Protein AF-A0A6S7K114-F1 (afdb_monomer)

Radius of gyration: 24.22 Å; Cα contacts (8 Å, |Δi|>4): 371; chains: 1; bounding box: 53×53×69 Å

Sequence (255 aa):
MTSLAGSEPNLWSVKGGNWKVCEGLLNKSSATLNKNTQIIEIIKKPTSTDGGRPLYYLRSVENLINTPFDVVIVAAPLDVRQNFIGCQECTNWPVQSELGQFQQTVATFVNGTLNEDVFGSKPNTIGTMEKPDIFFNSIGKQTSVYKGKEPATPGNVWKVFSRKPLTDEQTAKLFSQTTELKEVIWLAYPHYTPPDKFLPFVLDDGVFYVNAIEWSSSAMEMSALSGRNAALLTARYFNKTKPASQDSGKVHGEL

Mean predicted aligned error: 8.38 Å

Secondary structure (DSSP, 8-state):
---STT-SS-----TT-THHHHHHHHHHTT-----S--EEEEEEE--SSTTPPPEEEEEESS-EEEEEES-EEE-S-TTSGGG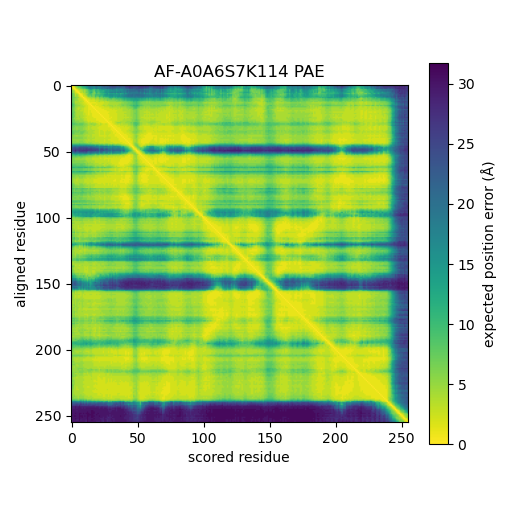--B-TT-TTPPPGGG---EEEEEEEEEEEEE-HHHHSS--SEEE----TT---SEEEE-------SS------EEEEEESSPPPHHHHHHHEEEEEEEEEEEEEEEE---SSPPPPPSEEETTEEESGGGGGT--SHHHHHHHHHHHHHHHHHHHHTTS-------------

Nearest PDB structures (foldseek):
  9fxq-assembly1_A  TM=8.278E-01  e=5.656E-21  Mammalia
  7d9j-assembly1_A  TM=6.385E-01  e=4.122E-03  Pseudomonas aeruginosa PAO1
  7d9g-assembly1_A  TM=5.658E-01  e=8.629E-03  Pseudomonas aeruginosa PAO1
  7d9i-assembly2_B  TM=6.098E-01  e=2.458E-02  Pseudomonas aeruginosa PAO1
  7d9i-assembly1_A  TM=6.034E-01  e=2.311E-02  Pseudomonas aeruginosa PAO1

Solvent-accessible surface area (backbone atoms only — not comparable to full-atom values): 15660 Å² total; per-residue (Å²): 137,85,73,73,82,85,76,62,96,83,63,82,66,46,92,93,42,62,69,52,56,60,52,52,51,50,73,70,61,80,63,87,83,76,76,98,65,55,66,44,33,47,43,74,38,79,43,96,47,91,91,50,68,47,35,33,30,43,28,38,84,88,48,76,45,90,63,74,32,72,61,48,79,44,74,62,53,57,62,39,78,95,51,43,57,46,42,91,81,41,80,54,53,85,57,81,90,75,44,68,56,63,38,52,37,21,43,39,35,32,35,39,42,70,24,46,91,75,61,79,54,88,71,60,60,47,78,56,68,99,43,93,91,49,77,48,47,35,38,34,60,53,72,82,63,72,87,59,95,61,80,75,74,86,60,50,32,32,39,34,35,20,67,52,82,76,50,72,69,56,45,54,56,54,24,75,41,78,81,47,77,49,78,48,77,48,74,66,38,58,62,84,59,83,88,69,84,70,60,60,52,57,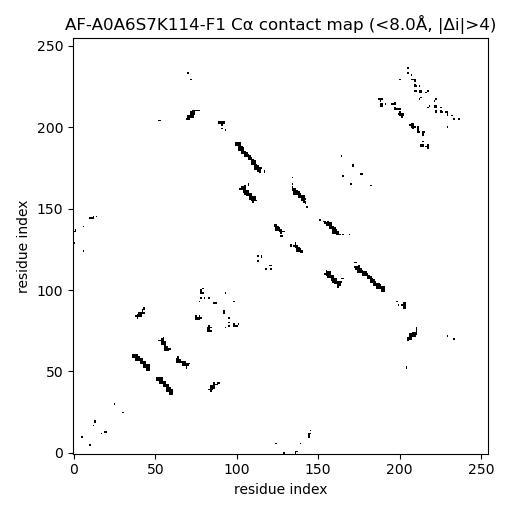28,37,87,50,27,30,33,37,55,34,50,37,75,80,47,67,46,73,68,47,52,52,54,29,49,53,49,48,53,52,52,51,50,50,56,60,53,75,65,53,73,84,70,81,77,77,79,78,89,76,83,82,134

Organism: Paramuricea clavata (NCBI:txid317549)

Foldseek 3Di:
DDDCVPQDPQDAADVVGNVVVVVVCVVPVPDDDDPPWQWAEKEWDDDPDDVDQIWIWTATPVGTRPDTDRAAEDAFPCLDPVNNHDYPPWDQHDDNVPRADFQKKKKKKWQAAFDCVQVVDDDQKDADDPDPVDFFGMKHQDDDNDPDPDDPPRGRIMITMGRDDADPVRVVNGGVDTDDMDMDMDRQAGDADPVDDFRDQDRHLNYGYQCSQRNVPGDVVSSVVSVVVNVVSNVVSVVVPDDPPPCPDDDDDDD

pLDDT: mean 85.98, std 15.03, range [35.25, 98.19]

Structure (mmCIF, N/CA/C/O backbone):
data_AF-A0A6S7K114-F1
#
_entry.id   AF-A0A6S7K114-F1
#
loop_
_atom_site.group_PDB
_atom_site.id
_atom_site.type_symbol
_atom_site.label_atom_id
_atom_site.label_alt_id
_atom_site.label_comp_id
_atom_site.label_asym_id
_atom_site.label_entity_id
_atom_site.label_seq_id
_atom_site.pdbx_PDB_ins_code
_atom_site.Cartn_x
_atom_site.Cartn_y
_atom_site.Cartn_z
_atom_site.occupancy
_atom_site.B_iso_or_equiv
_atom_site.auth_seq_id
_atom_site.auth_comp_id
_atom_site.auth_asym_id
_atom_site.auth_atom_id
_atom_site.pdbx_PDB_model_num
ATOM 1 N N . MET A 1 1 ? -15.201 6.173 2.541 1.00 47.97 1 MET A N 1
ATOM 2 C CA . MET A 1 1 ? -16.151 5.117 2.957 1.00 47.97 1 MET A CA 1
ATOM 3 C C . MET A 1 1 ? -15.350 3.934 3.478 1.00 47.97 1 MET A C 1
ATOM 5 O O . MET A 1 1 ? -14.488 3.442 2.763 1.00 47.97 1 MET A O 1
ATOM 9 N N . THR A 1 2 ? -15.568 3.518 4.723 1.00 56.16 2 THR A N 1
ATOM 10 C CA . THR A 1 2 ? -14.959 2.296 5.276 1.00 56.16 2 THR A CA 1
ATOM 11 C C . THR A 1 2 ? -15.887 1.127 4.959 1.00 56.16 2 THR A C 1
ATOM 13 O O . THR A 1 2 ? -17.087 1.232 5.207 1.00 56.16 2 THR A O 1
ATOM 16 N N . SER A 1 3 ? -15.379 0.044 4.370 1.00 61.50 3 SER A N 1
ATOM 17 C CA . SER A 1 3 ? -16.198 -1.147 4.124 1.00 61.50 3 SER A CA 1
ATOM 18 C C . SER A 1 3 ? -16.529 -1.851 5.446 1.00 61.50 3 SER A C 1
ATOM 20 O O . SER A 1 3 ? -15.782 -1.762 6.418 1.00 61.50 3 SER A O 1
ATOM 22 N N . LEU A 1 4 ? -17.636 -2.599 5.481 1.00 67.19 4 LEU A N 1
ATOM 23 C CA . LEU A 1 4 ? -17.961 -3.520 6.584 1.00 67.19 4 LEU A CA 1
ATOM 24 C C . LEU A 1 4 ? -17.058 -4.771 6.592 1.00 67.19 4 LEU A C 1
ATOM 26 O O . LEU A 1 4 ? -17.256 -5.670 7.414 1.00 67.19 4 LEU A O 1
ATOM 30 N N . ALA A 1 5 ? -16.059 -4.837 5.703 1.00 62.84 5 ALA A N 1
ATOM 31 C CA . ALA A 1 5 ? -15.085 -5.917 5.667 1.00 62.84 5 ALA A CA 1
ATOM 32 C C . ALA A 1 5 ? -14.308 -5.930 6.993 1.00 62.84 5 ALA A C 1
ATOM 34 O O . ALA A 1 5 ? -13.617 -4.973 7.341 1.00 62.84 5 ALA A O 1
ATOM 35 N N . GLY A 1 6 ? -14.459 -7.007 7.765 1.00 64.00 6 GLY A N 1
ATOM 36 C CA . GLY A 1 6 ? -13.892 -7.102 9.113 1.00 64.00 6 GLY A CA 1
ATOM 37 C C . GLY A 1 6 ? -14.883 -6.910 10.266 1.00 64.00 6 GLY A C 1
ATOM 38 O O . GLY A 1 6 ? -14.450 -6.932 11.413 1.00 64.00 6 GLY A O 1
ATOM 39 N N . SER A 1 7 ? -16.181 -6.728 9.994 1.00 69.00 7 SER A N 1
ATOM 40 C CA . SER A 1 7 ? -17.235 -6.721 11.031 1.00 69.00 7 SER A CA 1
ATOM 41 C C . SER A 1 7 ? -17.855 -8.104 11.294 1.00 69.00 7 SER A C 1
ATOM 43 O O . SER A 1 7 ? -18.601 -8.284 12.254 1.00 69.00 7 SER A O 1
ATOM 45 N N . GLU A 1 8 ? -17.529 -9.096 10.464 1.00 69.88 8 GLU A N 1
ATOM 46 C CA . GLU A 1 8 ? -18.070 -10.453 10.554 1.00 69.88 8 GLU A CA 1
ATOM 47 C C . GLU A 1 8 ? -17.304 -11.337 11.559 1.00 69.88 8 GLU A C 1
ATOM 49 O O . GLU A 1 8 ? -16.098 -11.172 11.740 1.00 69.88 8 GLU A O 1
ATOM 54 N N . PRO A 1 9 ? -17.958 -12.335 12.183 1.00 64.38 9 PRO A N 1
ATOM 55 C CA . PRO A 1 9 ? -17.344 -13.184 13.213 1.00 64.38 9 PRO A CA 1
ATOM 56 C C . PRO A 1 9 ? -16.360 -14.247 12.681 1.00 64.38 9 PRO A C 1
ATOM 58 O O . PRO A 1 9 ? -15.720 -14.938 13.472 1.00 64.38 9 PRO A O 1
ATOM 61 N N . ASN A 1 10 ? -16.208 -14.388 11.360 1.00 75.44 10 ASN A N 1
ATOM 62 C CA . ASN A 1 10 ? -15.414 -15.443 10.717 1.00 75.44 10 ASN A CA 1
ATOM 63 C C . ASN A 1 10 ? -14.167 -14.897 10.010 1.00 75.44 10 ASN A C 1
ATOM 65 O O . ASN A 1 10 ? -13.891 -15.257 8.869 1.00 75.44 10 ASN A O 1
ATOM 69 N N . LEU A 1 11 ? -13.407 -14.026 10.676 1.00 79.00 11 LEU A N 1
ATOM 70 C CA . LEU A 1 11 ? -12.150 -13.502 10.138 1.00 79.00 11 LEU A CA 1
ATOM 71 C C . LEU A 1 11 ? -10.997 -14.487 10.319 1.00 79.00 11 LEU A C 1
ATOM 73 O O . LEU A 1 11 ? -10.921 -15.230 11.299 1.00 79.00 11 LEU A O 1
ATOM 77 N N . TRP A 1 12 ? -10.082 -14.464 9.354 1.00 82.75 12 TRP A N 1
ATOM 78 C CA . TRP A 1 12 ? -8.920 -15.342 9.300 1.00 82.75 12 TRP A CA 1
ATOM 79 C C . TRP A 1 12 ? -7.652 -14.500 9.354 1.00 82.75 12 TRP A C 1
ATOM 81 O O . TRP A 1 12 ? -7.605 -13.364 8.884 1.00 82.75 12 TRP A O 1
ATOM 91 N N . SER A 1 13 ? -6.599 -15.083 9.912 1.00 85.88 13 SER A N 1
ATOM 92 C CA . SER A 1 13 ? -5.263 -14.499 9.880 1.00 85.88 13 SER A CA 1
ATOM 93 C C . SER A 1 13 ? -4.227 -15.584 9.677 1.00 85.88 13 SER A C 1
ATOM 95 O O . SER A 1 13 ? -4.404 -16.714 10.141 1.00 85.88 13 SER A O 1
ATOM 97 N N . VAL A 1 14 ? -3.114 -15.228 9.045 1.00 89.06 14 VAL A N 1
ATOM 98 C CA . VAL A 1 14 ? -1.949 -16.108 8.995 1.00 89.06 14 VAL A CA 1
ATOM 99 C C . VAL A 1 14 ? -1.404 -16.309 10.407 1.00 89.06 14 VAL A C 1
ATOM 101 O O . VAL A 1 14 ? -1.279 -15.364 11.188 1.00 89.06 14 VAL A O 1
ATOM 104 N N . LYS A 1 15 ? -1.048 -17.553 10.745 1.00 85.88 15 LYS A N 1
ATOM 105 C CA . LYS A 1 15 ? -0.467 -17.891 12.049 1.00 85.88 15 LYS A CA 1
ATOM 106 C C . LYS A 1 15 ? 0.815 -17.084 12.308 1.00 85.88 15 LYS A C 1
ATOM 108 O O . LYS A 1 15 ? 1.845 -17.285 11.663 1.00 85.88 15 LYS A O 1
ATOM 113 N N . GLY A 1 16 ? 0.764 -16.208 13.311 1.00 84.81 16 GLY A N 1
ATOM 114 C CA . GLY A 1 16 ? 1.852 -15.287 13.658 1.00 84.81 16 GLY A CA 1
ATOM 115 C C . GLY A 1 16 ? 1.827 -13.945 12.913 1.00 84.81 16 GLY A C 1
ATOM 116 O O . GLY A 1 16 ? 2.795 -13.200 13.021 1.00 84.81 16 GLY A O 1
ATOM 117 N N . GLY A 1 17 ? 0.745 -13.635 12.190 1.00 87.62 17 GLY A N 1
ATOM 118 C CA . GLY A 1 17 ? 0.471 -12.327 11.590 1.00 87.62 17 GLY A CA 1
ATOM 119 C C . GLY A 1 17 ? 0.475 -12.323 10.058 1.00 87.62 17 GLY A C 1
ATOM 120 O O . GLY A 1 17 ? 1.252 -13.030 9.420 1.00 87.62 17 GLY A O 1
ATOM 121 N N . ASN A 1 18 ? -0.377 -11.479 9.464 1.00 90.38 18 ASN A N 1
ATOM 122 C CA . ASN A 1 18 ? -0.541 -11.371 8.005 1.00 90.38 18 ASN A CA 1
ATOM 123 C C . ASN A 1 18 ? 0.705 -10.835 7.280 1.00 90.38 18 ASN A C 1
ATOM 125 O O . ASN A 1 18 ? 0.894 -11.126 6.104 1.00 90.38 18 ASN A O 1
ATOM 129 N N . TRP A 1 19 ? 1.598 -10.124 7.976 1.00 91.06 19 TRP A N 1
ATOM 130 C CA . TRP A 1 19 ? 2.877 -9.656 7.424 1.00 91.06 19 TRP A CA 1
ATOM 131 C C . TRP A 1 19 ? 3.755 -10.805 6.890 1.00 91.06 19 TRP A C 1
ATOM 133 O O . TRP A 1 19 ? 4.530 -10.613 5.951 1.00 91.06 19 TRP A O 1
ATOM 143 N N . LYS A 1 20 ? 3.569 -12.025 7.416 1.00 94.31 20 LYS A N 1
ATOM 144 C CA . LYS A 1 20 ? 4.256 -13.235 6.949 1.00 94.31 20 LYS A CA 1
ATOM 145 C C . LYS A 1 20 ? 3.909 -13.639 5.519 1.00 94.31 20 LYS A C 1
ATOM 147 O O . LYS A 1 20 ? 4.663 -14.396 4.917 1.00 94.31 20 LYS A O 1
ATOM 152 N N . VAL A 1 21 ? 2.791 -13.164 4.964 1.00 93.50 21 VAL A N 1
ATOM 153 C CA . VAL A 1 21 ? 2.460 -13.397 3.548 1.00 93.50 21 VAL A CA 1
ATOM 154 C C . VAL A 1 21 ? 3.540 -12.773 2.667 1.00 93.50 21 VAL A C 1
ATOM 156 O O . VAL A 1 21 ? 4.153 -13.469 1.861 1.00 93.50 21 VAL A O 1
ATOM 159 N N . CYS A 1 22 ? 3.830 -11.486 2.872 1.00 93.00 22 CYS A N 1
ATOM 160 C CA . CYS A 1 22 ? 4.845 -10.766 2.106 1.00 93.00 22 CYS A CA 1
ATOM 161 C C . CYS A 1 22 ? 6.257 -11.298 2.386 1.00 93.00 22 CYS A C 1
ATOM 163 O O . CYS A 1 22 ? 7.035 -11.474 1.452 1.00 93.00 22 CYS A O 1
ATOM 165 N N . GLU A 1 23 ? 6.574 -11.618 3.646 1.00 94.00 23 GLU A N 1
ATOM 166 C CA . GLU A 1 23 ? 7.858 -12.240 4.004 1.00 94.00 23 GLU A CA 1
ATOM 167 C C . GLU A 1 23 ? 8.050 -13.594 3.302 1.00 94.00 23 GLU A C 1
ATOM 169 O O . GLU A 1 23 ? 9.091 -13.848 2.698 1.00 94.00 23 GLU A O 1
ATOM 174 N N . GLY A 1 24 ? 7.030 -14.457 3.327 1.00 95.31 24 GLY A N 1
ATOM 175 C CA . GLY A 1 24 ? 7.071 -15.764 2.679 1.00 95.31 24 GLY A CA 1
ATOM 176 C C . GLY A 1 24 ? 7.217 -15.668 1.159 1.00 95.31 24 GLY A C 1
ATOM 177 O O . GLY A 1 24 ? 7.965 -16.450 0.571 1.00 95.31 24 GLY A O 1
ATOM 178 N N . LEU A 1 25 ? 6.543 -14.702 0.526 1.00 93.94 25 LEU A N 1
ATOM 179 C CA . LEU A 1 25 ? 6.694 -14.417 -0.904 1.00 93.94 25 LEU A CA 1
ATOM 180 C C . LEU A 1 25 ? 8.118 -13.965 -1.236 1.00 93.94 25 LEU A C 1
ATOM 182 O O . LEU A 1 25 ? 8.722 -14.501 -2.164 1.00 93.94 25 LEU A O 1
ATOM 186 N N . LEU A 1 26 ? 8.679 -13.040 -0.453 1.00 94.69 26 LEU A N 1
ATOM 187 C CA . LEU A 1 26 ? 10.042 -12.561 -0.654 1.00 94.69 26 LEU A CA 1
ATOM 188 C C . LEU A 1 26 ? 11.058 -13.703 -0.519 1.00 94.69 26 LEU A C 1
ATOM 190 O O . LEU A 1 26 ? 11.870 -13.901 -1.422 1.00 94.69 26 LEU A O 1
ATOM 194 N N . ASN A 1 27 ? 10.951 -14.510 0.539 1.00 94.62 27 ASN A N 1
ATOM 195 C CA . ASN A 1 27 ? 11.842 -15.649 0.779 1.00 94.62 27 ASN A CA 1
ATOM 196 C C . ASN A 1 27 ? 11.801 -16.692 -0.351 1.00 94.62 27 ASN A C 1
ATOM 198 O O . ASN A 1 27 ? 12.801 -17.358 -0.607 1.00 94.62 27 ASN A O 1
ATOM 202 N N . LYS A 1 28 ? 10.662 -16.836 -1.041 1.00 96.19 28 LYS A N 1
ATOM 203 C CA . LYS A 1 28 ? 10.512 -17.750 -2.187 1.00 96.19 28 LYS A CA 1
ATOM 204 C C . LYS A 1 28 ? 10.910 -17.147 -3.535 1.00 96.19 28 LYS A C 1
ATOM 206 O O . LYS A 1 28 ? 11.065 -17.897 -4.490 1.00 96.19 28 LYS A O 1
ATOM 211 N N . SER A 1 29 ? 11.041 -15.826 -3.634 1.00 93.62 29 SER A N 1
ATOM 212 C CA . SER A 1 29 ? 11.239 -15.125 -4.912 1.00 93.62 29 SER A CA 1
ATOM 213 C C . SER A 1 29 ? 12.673 -15.161 -5.450 1.00 93.62 29 SER A C 1
ATOM 215 O O . SER A 1 29 ? 12.899 -14.731 -6.577 1.00 93.62 29 SER A O 1
ATOM 217 N N . SER A 1 30 ? 13.643 -15.612 -4.644 1.00 94.38 30 SER A N 1
ATOM 218 C CA . SER A 1 30 ? 15.085 -15.468 -4.918 1.00 94.38 30 SER A CA 1
ATOM 219 C C . SER A 1 30 ? 15.535 -14.017 -5.167 1.00 94.38 30 SER A C 1
ATOM 221 O O . SER A 1 30 ? 16.635 -13.796 -5.668 1.00 94.38 30 SER A O 1
ATOM 223 N N . ALA A 1 31 ? 14.710 -13.021 -4.821 1.00 94.44 31 ALA A N 1
ATOM 224 C CA . ALA A 1 31 ? 15.023 -11.615 -5.028 1.00 94.44 31 ALA A CA 1
ATOM 225 C C . ALA A 1 31 ? 16.042 -11.101 -4.002 1.00 94.44 31 ALA A C 1
ATOM 227 O O . ALA A 1 31 ? 15.972 -11.411 -2.811 1.00 94.44 31 ALA A O 1
ATOM 228 N N . THR A 1 32 ? 16.947 -10.236 -4.457 1.00 95.12 32 THR A N 1
ATOM 229 C CA . THR A 1 32 ? 17.836 -9.474 -3.575 1.00 95.12 32 THR A CA 1
ATOM 230 C C . THR A 1 32 ? 17.077 -8.290 -2.985 1.00 95.12 32 THR A C 1
ATOM 232 O O . THR A 1 32 ? 16.697 -7.367 -3.706 1.00 95.12 32 THR A O 1
ATOM 235 N N . LEU A 1 33 ? 16.867 -8.295 -1.666 1.00 95.00 33 LEU A N 1
ATOM 236 C CA . LEU A 1 33 ? 16.242 -7.176 -0.963 1.00 95.00 33 LEU A CA 1
ATOM 237 C C . LEU A 1 33 ? 17.293 -6.157 -0.512 1.00 95.00 33 LEU A C 1
ATOM 239 O O . LEU A 1 33 ? 18.071 -6.427 0.402 1.00 95.00 33 LEU A O 1
ATOM 243 N N . ASN A 1 34 ? 17.234 -4.953 -1.077 1.00 94.56 34 ASN A N 1
ATOM 244 C CA . ASN A 1 34 ? 18.013 -3.805 -0.616 1.00 94.56 34 ASN A CA 1
ATOM 245 C C . ASN A 1 34 ? 17.143 -2.940 0.308 1.00 94.56 34 ASN A C 1
ATOM 247 O O . ASN A 1 34 ? 16.200 -2.288 -0.141 1.00 94.56 34 ASN A O 1
ATOM 251 N N . LYS A 1 35 ? 17.416 -2.983 1.617 1.00 95.31 35 LYS A N 1
ATOM 252 C CA . LYS A 1 35 ? 16.742 -2.137 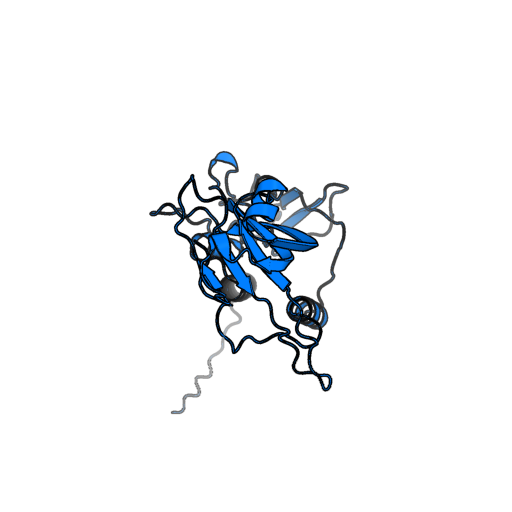2.619 1.00 95.31 35 LYS A CA 1
ATOM 253 C C . LYS A 1 35 ? 17.468 -0.801 2.753 1.00 95.31 35 LYS A C 1
ATOM 255 O O . LYS A 1 35 ? 18.650 -0.714 2.450 1.00 95.31 35 LYS A O 1
ATOM 260 N N . ASN A 1 36 ? 16.771 0.211 3.272 1.00 94.44 36 ASN A N 1
ATOM 261 C CA . ASN A 1 36 ? 17.313 1.563 3.462 1.00 94.44 36 ASN A CA 1
ATOM 262 C C . ASN A 1 36 ? 17.841 2.184 2.153 1.00 94.44 36 ASN A C 1
ATOM 264 O O . ASN A 1 36 ? 18.746 3.004 2.168 1.00 94.44 36 ASN A O 1
ATOM 268 N N . THR A 1 37 ? 17.273 1.787 1.011 1.00 95.62 37 THR A N 1
ATOM 269 C CA . THR A 1 37 ? 17.644 2.291 -0.315 1.00 95.62 37 THR A CA 1
ATOM 270 C C . THR A 1 37 ? 16.425 2.953 -0.941 1.00 95.62 37 THR A C 1
ATOM 272 O O . THR A 1 37 ? 15.621 2.306 -1.611 1.00 95.62 37 THR A O 1
ATOM 275 N N . GLN A 1 38 ? 16.253 4.247 -0.688 1.00 95.88 38 GLN A N 1
ATOM 276 C CA . GLN A 1 38 ? 15.171 5.015 -1.296 1.00 95.88 38 GLN A CA 1
ATOM 277 C C . GLN A 1 38 ? 15.580 5.462 -2.699 1.00 95.88 38 GLN A C 1
ATOM 279 O O . GLN A 1 38 ? 16.537 6.220 -2.844 1.00 95.88 38 GLN A O 1
ATOM 284 N N . ILE A 1 39 ? 14.850 5.002 -3.715 1.00 97.19 39 ILE A N 1
ATOM 285 C CA . ILE A 1 39 ? 15.012 5.438 -5.107 1.00 97.19 39 ILE A CA 1
ATOM 286 C C . ILE A 1 39 ? 14.230 6.732 -5.326 1.00 97.19 39 ILE A C 1
ATOM 288 O O . ILE A 1 39 ? 13.083 6.836 -4.899 1.00 97.19 39 ILE A O 1
ATOM 292 N N . ILE A 1 40 ? 14.857 7.701 -5.991 1.00 96.38 40 ILE A N 1
ATOM 293 C CA . ILE A 1 40 ? 14.276 9.017 -6.302 1.00 96.38 40 ILE A CA 1
ATOM 294 C C . ILE A 1 40 ? 14.161 9.273 -7.805 1.00 96.38 40 ILE A C 1
ATOM 296 O O . ILE A 1 40 ? 13.357 10.101 -8.226 1.00 96.38 40 ILE A O 1
ATOM 300 N N . GLU A 1 41 ? 14.925 8.553 -8.628 1.00 97.06 41 GLU A N 1
ATOM 301 C CA . GLU A 1 41 ? 14.914 8.724 -10.080 1.00 97.06 41 GLU A CA 1
ATOM 302 C C . GLU A 1 41 ? 15.194 7.400 -10.798 1.00 97.06 41 GLU A C 1
ATOM 304 O O . GLU A 1 41 ? 16.039 6.605 -10.372 1.00 97.06 41 GLU A O 1
ATOM 309 N N . ILE A 1 42 ? 14.498 7.196 -11.913 1.00 97.56 42 ILE A N 1
ATOM 310 C CA . ILE A 1 42 ? 14.788 6.195 -12.934 1.00 97.56 42 ILE A CA 1
ATOM 311 C C . ILE A 1 42 ? 15.352 6.943 -14.140 1.00 97.56 42 ILE A C 1
ATOM 313 O O . ILE A 1 42 ? 14.714 7.837 -14.692 1.00 97.56 42 ILE A O 1
ATOM 317 N N . ILE A 1 43 ? 16.559 6.568 -14.544 1.00 97.06 43 ILE A N 1
ATOM 318 C CA . ILE A 1 43 ? 17.293 7.181 -15.646 1.00 97.06 43 ILE A CA 1
ATOM 319 C C . ILE A 1 43 ? 17.256 6.205 -16.813 1.00 97.06 43 ILE A C 1
ATOM 321 O O . ILE A 1 43 ? 17.799 5.100 -16.719 1.00 97.06 43 ILE A O 1
ATOM 325 N N . LYS A 1 44 ? 16.625 6.611 -17.911 1.00 95.88 44 LYS A N 1
ATOM 326 C CA . LYS A 1 44 ? 16.610 5.845 -19.153 1.00 95.88 44 LYS A CA 1
ATOM 327 C C . LYS A 1 44 ? 17.931 6.082 -19.878 1.00 95.88 44 LYS A C 1
ATOM 329 O O . LYS A 1 44 ? 18.447 7.188 -19.918 1.00 95.88 44 LYS A O 1
ATOM 334 N N . LYS A 1 45 ? 18.516 5.044 -20.462 1.00 92.50 45 LYS A N 1
ATOM 335 C CA . LYS A 1 45 ? 19.627 5.196 -21.402 1.00 92.50 45 LYS A CA 1
ATOM 336 C C . LYS A 1 45 ? 19.298 4.448 -22.683 1.00 92.50 45 LYS A C 1
ATOM 338 O O . LYS A 1 45 ? 19.090 3.233 -22.623 1.00 92.50 45 LYS A O 1
ATOM 343 N N . PRO A 1 46 ? 19.241 5.134 -23.836 1.00 85.25 46 PRO A N 1
ATOM 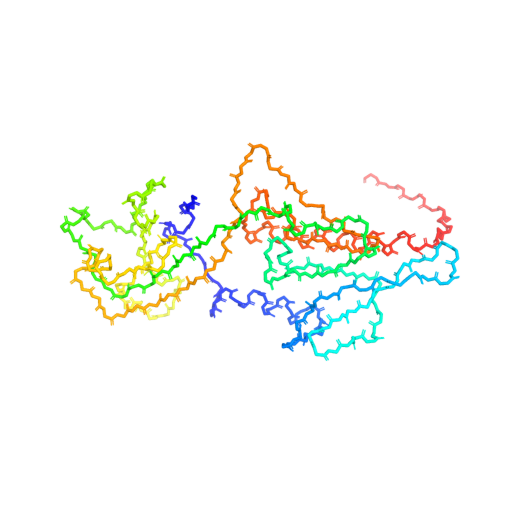344 C CA . PRO A 1 46 ? 19.078 4.452 -25.106 1.00 85.25 46 PRO A CA 1
ATOM 345 C C . PRO A 1 46 ? 20.301 3.568 -25.364 1.00 85.25 46 PRO A C 1
ATOM 347 O O . PRO A 1 46 ? 21.437 3.944 -25.068 1.00 85.25 46 PRO A O 1
ATOM 350 N N . THR A 1 47 ? 20.081 2.387 -25.927 1.00 81.06 47 THR A N 1
ATOM 351 C CA . THR A 1 47 ? 21.173 1.563 -26.451 1.00 81.06 47 THR A CA 1
ATOM 352 C C . THR A 1 47 ? 21.707 2.141 -27.755 1.00 81.06 47 THR A C 1
ATOM 354 O O . THR A 1 47 ? 20.947 2.653 -28.570 1.00 81.06 47 THR A O 1
ATOM 357 N N . SER A 1 48 ? 23.018 2.019 -27.973 1.00 64.31 48 SER A N 1
ATOM 358 C CA . SER A 1 48 ? 23.725 2.584 -29.133 1.00 64.31 48 SER A CA 1
ATOM 359 C C . SER A 1 48 ? 23.389 1.933 -30.483 1.00 64.31 48 SER A C 1
ATOM 361 O O . SER A 1 48 ? 23.843 2.419 -31.514 1.00 64.31 48 SER A O 1
ATOM 363 N N . THR A 1 49 ? 22.634 0.834 -30.499 1.00 62.81 49 THR A N 1
ATOM 364 C CA . THR A 1 49 ? 22.190 0.161 -31.725 1.00 62.81 49 THR A CA 1
ATOM 365 C C . THR A 1 49 ? 20.774 0.583 -32.087 1.00 62.81 49 THR A C 1
ATOM 367 O O . THR A 1 49 ? 19.888 0.558 -31.230 1.00 62.81 49 THR A O 1
ATOM 370 N N . ASP A 1 50 ? 20.556 0.900 -33.361 1.00 54.28 50 ASP A N 1
ATOM 371 C CA . ASP A 1 50 ? 19.232 1.189 -33.907 1.00 54.28 50 ASP A CA 1
ATOM 372 C C . ASP A 1 50 ? 18.294 -0.014 -33.678 1.00 54.28 50 ASP A C 1
ATOM 374 O O . ASP A 1 50 ? 18.651 -1.158 -33.970 1.00 54.28 50 ASP A O 1
ATOM 378 N N . GLY A 1 51 ? 17.140 0.223 -33.051 1.00 63.41 51 GLY A N 1
ATOM 379 C CA . GLY A 1 51 ? 16.205 -0.828 -32.619 1.00 63.41 51 GLY A CA 1
ATOM 380 C C . GLY A 1 51 ? 16.568 -1.583 -31.328 1.00 63.41 51 GLY A C 1
ATOM 381 O O . GLY A 1 51 ? 15.869 -2.532 -30.966 1.00 63.41 51 GLY A O 1
ATOM 382 N N . GLY A 1 52 ? 17.630 -1.189 -30.618 1.00 74.75 52 GLY A N 1
ATOM 383 C CA . GLY A 1 52 ? 17.940 -1.724 -29.291 1.00 74.75 52 GLY A CA 1
ATOM 384 C C . GLY A 1 52 ? 16.998 -1.180 -28.207 1.00 74.75 52 GLY A C 1
ATOM 385 O O . GLY A 1 52 ? 16.484 -0.065 -28.311 1.00 74.75 52 GLY A O 1
ATOM 386 N N . ARG A 1 53 ? 16.760 -1.977 -27.160 1.00 87.00 53 ARG A N 1
ATOM 387 C CA . ARG A 1 53 ? 15.888 -1.592 -26.041 1.00 87.00 53 ARG A CA 1
ATOM 388 C C . ARG A 1 53 ? 16.617 -0.723 -25.022 1.00 87.00 53 ARG A C 1
ATOM 390 O O . ARG A 1 53 ? 17.801 -0.956 -24.791 1.00 87.00 53 ARG A O 1
ATOM 397 N N . PRO A 1 54 ? 15.934 0.238 -24.379 1.00 92.00 54 PRO A N 1
ATOM 398 C CA . PRO A 1 54 ? 16.559 1.065 -23.359 1.00 92.00 54 PRO A CA 1
ATOM 399 C C . PRO A 1 54 ? 17.031 0.229 -22.164 1.00 92.00 54 PRO A C 1
ATOM 401 O O . PRO A 1 54 ? 16.424 -0.777 -21.802 1.00 92.00 54 PRO A O 1
ATOM 404 N N . LEU A 1 55 ? 18.100 0.698 -21.524 1.00 94.50 55 LEU A N 1
ATOM 405 C CA . LEU A 1 55 ? 18.520 0.233 -20.207 1.00 94.50 55 LEU A CA 1
ATOM 406 C C . LEU A 1 55 ? 18.168 1.286 -19.166 1.00 94.50 55 LEU A C 1
ATOM 408 O O . LEU A 1 55 ? 18.313 2.485 -19.407 1.00 94.50 55 LEU A O 1
ATOM 412 N N . TYR A 1 56 ? 17.759 0.835 -17.989 1.00 96.94 56 TYR A N 1
ATOM 413 C CA . TYR A 1 56 ? 17.379 1.711 -16.892 1.00 96.94 56 TYR A CA 1
ATOM 414 C C . TYR A 1 56 ? 18.421 1.679 -15.783 1.00 96.94 56 TYR A C 1
ATOM 416 O O . TYR A 1 56 ? 18.902 0.620 -15.392 1.00 96.94 56 TYR A O 1
ATOM 424 N N . TYR A 1 57 ? 18.750 2.848 -15.252 1.00 97.25 57 TYR A N 1
ATOM 425 C CA . TYR A 1 57 ? 19.590 3.020 -14.072 1.00 97.25 57 TYR A CA 1
ATOM 426 C C . TYR A 1 57 ? 18.766 3.669 -12.969 1.00 97.25 57 TYR A C 1
ATOM 428 O O . TYR A 1 57 ? 17.833 4.423 -13.242 1.00 97.25 57 TYR A O 1
ATOM 436 N N . LEU A 1 58 ? 19.112 3.392 -11.716 1.00 97.62 58 LEU A N 1
ATOM 437 C CA . LEU A 1 58 ? 18.375 3.906 -10.566 1.00 97.62 58 LEU A CA 1
ATOM 438 C C . LEU A 1 58 ? 19.250 4.889 -9.789 1.00 97.62 58 LEU A C 1
ATOM 440 O O . LEU A 1 58 ? 20.407 4.591 -9.486 1.00 97.62 58 LEU A O 1
ATOM 444 N N . ARG A 1 59 ? 18.701 6.050 -9.431 1.00 97.56 59 ARG A N 1
ATOM 445 C CA . ARG A 1 59 ? 19.324 6.977 -8.481 1.00 97.56 59 ARG A CA 1
ATOM 446 C C . ARG A 1 59 ? 18.643 6.828 -7.131 1.00 97.56 59 ARG A C 1
ATOM 448 O O . ARG A 1 59 ? 17.429 7.015 -7.026 1.00 97.56 59 ARG A O 1
ATOM 455 N N . SER A 1 60 ? 19.421 6.498 -6.109 1.00 96.69 60 SER A N 1
ATOM 456 C CA . SER A 1 60 ? 18.972 6.572 -4.724 1.00 96.69 60 SER A CA 1
ATOM 457 C C . SER A 1 60 ? 19.193 7.979 -4.159 1.00 96.69 60 SER A C 1
ATOM 459 O O . SER A 1 60 ? 19.824 8.823 -4.796 1.00 96.69 60 SER A O 1
ATOM 461 N N . VAL A 1 61 ? 18.692 8.235 -2.951 1.00 95.19 61 VAL A N 1
ATOM 462 C CA . VAL A 1 61 ? 19.017 9.460 -2.195 1.00 95.19 61 VAL A CA 1
ATOM 463 C C . VAL A 1 61 ? 20.530 9.619 -1.991 1.00 95.19 61 VAL A C 1
ATOM 465 O O . VAL A 1 61 ? 21.035 10.738 -1.985 1.00 95.19 61 VAL A O 1
ATOM 468 N N . GLU A 1 62 ? 21.259 8.513 -1.840 1.00 95.00 62 GLU A N 1
ATOM 469 C CA . GLU A 1 62 ? 22.678 8.523 -1.472 1.00 95.00 62 GLU A CA 1
ATOM 470 C C . GLU A 1 62 ? 23.609 8.460 -2.687 1.00 95.00 62 GLU A C 1
ATOM 472 O O . GLU A 1 62 ? 24.679 9.069 -2.689 1.00 95.00 62 GLU A O 1
ATOM 477 N N . ASN A 1 63 ? 23.238 7.710 -3.727 1.00 95.81 63 ASN A N 1
ATOM 478 C CA . ASN A 1 63 ? 24.149 7.379 -4.815 1.00 95.81 63 ASN A CA 1
ATOM 479 C C . ASN A 1 63 ? 23.437 6.969 -6.111 1.00 95.81 63 ASN A C 1
ATOM 481 O O . ASN A 1 63 ? 22.271 6.578 -6.146 1.00 95.81 63 ASN A O 1
ATOM 485 N N . LEU A 1 64 ? 24.198 6.989 -7.205 1.00 96.06 64 LEU A N 1
ATOM 486 C CA . LEU A 1 64 ? 23.805 6.336 -8.449 1.00 96.06 64 LEU A CA 1
ATOM 487 C C . LEU A 1 64 ? 24.076 4.826 -8.354 1.00 96.06 64 LEU A C 1
ATOM 489 O O . LEU A 1 64 ? 25.163 4.410 -7.943 1.00 96.06 64 LEU A O 1
ATOM 493 N N . ILE A 1 65 ? 23.103 4.009 -8.754 1.00 95.19 65 ILE A N 1
ATOM 494 C CA . ILE A 1 65 ? 23.245 2.557 -8.880 1.00 95.19 65 ILE A CA 1
ATOM 495 C C . ILE A 1 65 ? 23.669 2.260 -10.321 1.00 95.19 65 ILE A C 1
ATOM 497 O O . ILE A 1 65 ? 22.871 2.349 -11.250 1.00 95.19 65 ILE A O 1
ATOM 501 N N . ASN A 1 66 ? 24.948 1.920 -10.509 1.00 89.44 66 ASN A N 1
ATOM 502 C CA . ASN A 1 66 ? 25.568 1.728 -11.829 1.00 89.44 66 ASN A CA 1
ATOM 503 C C . ASN A 1 66 ? 25.253 0.375 -12.494 1.00 89.44 66 ASN A C 1
ATOM 505 O O . ASN A 1 66 ? 25.807 0.065 -13.549 1.00 89.44 66 ASN A O 1
ATOM 509 N N . THR A 1 67 ? 24.379 -0.433 -11.899 1.00 94.25 67 THR A N 1
ATOM 510 C CA . THR A 1 67 ? 23.875 -1.668 -12.505 1.00 94.25 67 THR A CA 1
ATOM 511 C C . THR A 1 67 ? 22.686 -1.334 -13.410 1.00 94.25 67 THR A C 1
ATOM 513 O O . THR A 1 67 ? 21.719 -0.756 -12.910 1.00 94.25 67 THR A O 1
ATOM 516 N N . PRO A 1 68 ? 22.734 -1.662 -14.714 1.00 94.75 68 PRO A N 1
ATOM 517 C CA . PRO A 1 68 ? 21.595 -1.472 -15.603 1.00 94.75 68 PRO A CA 1
ATOM 518 C C . PRO A 1 68 ? 20.501 -2.515 -15.348 1.00 94.75 68 PRO A C 1
ATOM 520 O O . PRO A 1 68 ? 20.787 -3.653 -14.972 1.00 94.75 68 PRO A O 1
ATOM 523 N N . PHE A 1 69 ? 19.257 -2.133 -15.620 1.00 96.44 69 PHE A N 1
ATOM 524 C CA . PHE A 1 69 ? 18.071 -2.981 -15.555 1.00 96.44 69 PHE A CA 1
ATOM 525 C C . PHE A 1 69 ? 17.354 -2.988 -16.910 1.00 96.44 69 PHE A C 1
ATOM 527 O O . PHE A 1 69 ? 17.096 -1.926 -17.474 1.00 96.44 69 PHE A O 1
ATOM 534 N N . ASP A 1 70 ? 16.991 -4.172 -17.412 1.00 95.25 70 ASP A N 1
ATOM 535 C CA . ASP A 1 70 ? 16.197 -4.317 -18.645 1.00 95.25 70 ASP A CA 1
ATOM 536 C C . ASP A 1 70 ? 14.716 -3.970 -18.442 1.00 95.25 70 ASP A C 1
ATOM 538 O O . ASP A 1 70 ? 14.027 -3.579 -19.384 1.00 95.25 70 ASP A O 1
ATOM 542 N N . VAL A 1 71 ? 14.218 -4.187 -17.219 1.00 97.06 71 VAL A N 1
ATOM 543 C CA . VAL A 1 71 ? 12.824 -3.983 -16.814 1.00 97.06 71 VAL A CA 1
ATOM 544 C C . VAL A 1 71 ? 12.781 -3.356 -15.426 1.00 97.06 71 VAL A C 1
ATOM 546 O O . VAL A 1 71 ? 13.482 -3.805 -14.518 1.00 97.06 71 VAL A O 1
ATOM 549 N N . VAL A 1 72 ? 11.904 -2.370 -15.238 1.00 97.94 72 VAL A N 1
ATOM 550 C CA . VAL A 1 72 ? 11.634 -1.744 -13.938 1.00 97.94 72 VAL A CA 1
ATOM 551 C C . VAL A 1 72 ? 10.150 -1.877 -13.603 1.00 97.94 72 VAL A C 1
ATOM 553 O O . VAL A 1 72 ? 9.285 -1.438 -14.356 1.00 97.94 72 VAL A O 1
ATOM 556 N N . ILE A 1 73 ? 9.836 -2.471 -12.451 1.00 98.19 73 ILE A N 1
ATOM 557 C CA . ILE A 1 73 ? 8.466 -2.523 -11.924 1.00 98.19 73 ILE A CA 1
ATOM 558 C C . ILE A 1 73 ? 8.362 -1.542 -10.761 1.00 98.19 73 ILE A C 1
ATOM 560 O O . ILE A 1 73 ? 9.022 -1.700 -9.734 1.00 98.19 73 ILE A O 1
ATOM 564 N N . VAL A 1 74 ? 7.516 -0.532 -10.917 1.00 97.56 74 VAL A N 1
ATOM 565 C CA . VAL A 1 74 ? 7.289 0.514 -9.927 1.00 97.56 74 VAL A CA 1
ATOM 566 C C . VAL A 1 74 ? 6.110 0.119 -9.045 1.00 97.56 74 VAL A C 1
ATOM 568 O O . VAL A 1 74 ? 4.965 0.074 -9.497 1.00 97.56 74 VAL A O 1
ATOM 571 N N . ALA A 1 75 ? 6.404 -0.162 -7.775 1.00 95.88 75 ALA A N 1
ATOM 572 C CA . ALA A 1 75 ? 5.415 -0.446 -6.731 1.00 95.88 75 ALA A CA 1
ATOM 573 C C . ALA A 1 75 ? 5.330 0.657 -5.659 1.00 95.88 75 ALA A C 1
ATOM 575 O O . ALA A 1 75 ? 4.530 0.562 -4.728 1.00 95.88 75 ALA A O 1
ATOM 576 N N . ALA A 1 76 ? 6.141 1.713 -5.783 1.00 93.38 76 ALA A N 1
ATOM 577 C CA . ALA A 1 76 ? 5.973 2.927 -4.992 1.00 93.38 76 ALA A CA 1
ATOM 578 C C . ALA A 1 76 ? 4.717 3.674 -5.476 1.00 93.38 76 ALA A C 1
ATOM 580 O O . ALA A 1 76 ? 4.504 3.749 -6.686 1.00 93.38 76 ALA A O 1
ATOM 581 N N . PRO A 1 77 ? 3.875 4.219 -4.582 1.00 89.75 77 PRO A N 1
ATOM 582 C CA . PRO A 1 77 ? 2.682 4.958 -4.983 1.00 89.75 77 PRO A CA 1
ATOM 583 C C . PRO A 1 77 ? 3.091 6.317 -5.563 1.00 89.75 77 PRO A C 1
ATOM 585 O O . PRO A 1 77 ? 3.274 7.278 -4.818 1.00 89.75 77 PRO A O 1
ATOM 588 N N . LEU A 1 78 ? 3.250 6.389 -6.888 1.00 90.44 78 LEU A N 1
ATOM 589 C CA . LEU A 1 78 ? 3.692 7.602 -7.586 1.00 90.44 78 LEU A CA 1
ATOM 590 C C . LEU A 1 78 ? 2.718 8.763 -7.380 1.00 90.44 78 LEU A C 1
ATOM 592 O O . LEU A 1 78 ? 3.135 9.911 -7.372 1.00 90.44 78 LEU A O 1
ATOM 596 N N . ASP A 1 79 ? 1.447 8.468 -7.129 1.00 84.56 79 ASP A N 1
ATOM 597 C CA . ASP A 1 79 ? 0.404 9.443 -6.810 1.00 84.56 79 ASP A CA 1
ATOM 598 C C . ASP A 1 79 ? 0.640 10.202 -5.490 1.00 84.56 79 ASP A C 1
ATOM 600 O O . ASP A 1 79 ? 0.064 11.260 -5.238 1.00 84.56 79 ASP A O 1
ATOM 604 N N . VAL A 1 80 ? 1.511 9.675 -4.632 1.00 85.94 80 VAL A N 1
ATOM 605 C CA . VAL A 1 80 ? 1.820 10.241 -3.325 1.00 85.94 80 VAL A CA 1
ATOM 606 C C . VAL A 1 80 ? 3.102 11.063 -3.429 1.00 85.94 80 VAL A C 1
ATOM 608 O O . VAL A 1 80 ? 4.190 10.514 -3.584 1.00 85.94 80 VAL A O 1
ATOM 611 N N . ARG A 1 81 ? 2.982 12.391 -3.286 1.00 84.88 81 ARG A N 1
ATOM 612 C CA . ARG A 1 81 ? 4.074 13.369 -3.472 1.00 84.88 81 ARG A CA 1
ATOM 613 C C . ARG A 1 81 ? 5.398 12.964 -2.811 1.00 84.88 81 ARG A C 1
ATOM 615 O O . ARG A 1 81 ? 6.434 13.062 -3.457 1.00 84.88 81 ARG A O 1
ATOM 622 N N . GLN A 1 82 ? 5.374 12.502 -1.561 1.00 85.81 82 GLN A N 1
ATOM 623 C CA . GLN A 1 82 ? 6.583 12.109 -0.822 1.00 85.81 82 GLN A CA 1
ATOM 624 C C . GLN A 1 82 ? 7.264 10.828 -1.339 1.00 85.81 82 GLN A C 1
ATOM 626 O O . GLN A 1 82 ? 8.426 10.591 -1.026 1.00 85.81 82 GLN A O 1
ATOM 631 N N . ASN A 1 83 ? 6.552 10.018 -2.123 1.00 88.25 83 ASN A N 1
ATOM 632 C CA . ASN A 1 83 ? 7.033 8.765 -2.708 1.00 88.25 83 ASN A CA 1
ATOM 633 C C . ASN A 1 83 ? 7.254 8.883 -4.223 1.00 88.25 83 ASN A C 1
ATOM 635 O O . ASN A 1 83 ? 7.471 7.871 -4.890 1.00 88.25 83 ASN A O 1
ATOM 639 N N . PHE A 1 84 ? 7.154 10.096 -4.775 1.00 91.06 84 PHE A N 1
ATOM 640 C CA . PHE A 1 84 ? 7.296 10.316 -6.204 1.00 91.06 84 PHE A CA 1
ATOM 641 C C . PHE A 1 84 ? 8.728 10.004 -6.648 1.00 91.06 84 PHE A C 1
ATOM 643 O O . PHE A 1 84 ? 9.693 10.522 -6.088 1.00 91.06 84 PHE A O 1
ATOM 650 N N . ILE A 1 85 ? 8.842 9.174 -7.679 1.00 95.00 85 ILE A N 1
ATOM 651 C CA . ILE A 1 85 ? 10.096 8.846 -8.355 1.00 95.00 85 ILE A CA 1
ATOM 652 C C . ILE A 1 85 ? 10.056 9.560 -9.706 1.00 95.00 85 ILE A C 1
ATOM 654 O O . ILE A 1 85 ? 9.030 9.529 -10.382 1.00 95.00 85 ILE A O 1
ATOM 658 N N . GLY A 1 86 ? 11.133 10.236 -10.098 1.00 94.94 86 GLY A N 1
ATOM 659 C CA . GLY A 1 86 ? 11.213 10.908 -11.397 1.00 94.94 86 GLY A CA 1
ATOM 660 C C . GLY A 1 86 ? 11.653 9.971 -12.524 1.00 94.94 86 GLY A C 1
ATOM 661 O O . GLY A 1 86 ? 12.482 9.094 -12.303 1.00 94.94 86 GLY A O 1
ATOM 662 N N . CYS A 1 87 ? 11.151 10.188 -13.740 1.00 95.75 87 CYS A N 1
ATOM 663 C CA . CYS A 1 87 ? 11.779 9.704 -14.972 1.00 95.75 87 CYS A CA 1
ATOM 664 C C . CYS A 1 87 ? 11.509 10.702 -16.104 1.00 95.75 87 CYS A C 1
ATOM 666 O O . CYS A 1 87 ? 10.411 10.740 -16.651 1.00 95.75 87 CYS A O 1
ATOM 668 N N . GLN A 1 88 ? 12.496 11.535 -16.437 1.00 92.69 88 GLN A N 1
ATOM 669 C CA . GLN A 1 88 ? 12.314 12.625 -17.406 1.00 92.69 88 GLN A CA 1
ATOM 670 C C . GLN A 1 88 ? 12.171 12.131 -18.853 1.00 92.69 88 GLN A C 1
ATOM 672 O O . GLN A 1 88 ? 11.474 12.747 -19.651 1.00 92.69 88 GLN A O 1
ATOM 677 N N . GLU A 1 89 ? 12.823 11.018 -19.185 1.00 93.75 89 GLU A N 1
ATOM 678 C CA . GLU A 1 89 ? 12.888 10.465 -20.547 1.00 93.75 89 GLU A CA 1
ATOM 679 C C . GLU A 1 89 ? 11.893 9.308 -20.774 1.00 93.75 89 GLU A C 1
ATOM 681 O O . GLU A 1 89 ? 11.859 8.705 -21.853 1.00 93.75 89 GLU A O 1
ATOM 686 N N . CYS A 1 90 ? 11.090 8.973 -19.758 1.00 94.94 90 CYS A N 1
ATOM 687 C CA . CYS A 1 90 ? 10.019 7.984 -19.865 1.00 94.94 90 CYS A CA 1
ATOM 688 C C . CYS A 1 90 ? 8.789 8.598 -20.545 1.00 94.94 90 CYS A C 1
ATOM 690 O O . CYS A 1 90 ? 8.401 9.726 -20.250 1.00 94.94 90 CYS A O 1
ATOM 692 N N . THR A 1 91 ? 8.135 7.841 -21.428 1.00 92.81 91 THR A N 1
ATOM 693 C CA . THR A 1 91 ? 7.068 8.374 -22.291 1.00 92.81 91 THR A CA 1
ATOM 694 C C . THR A 1 91 ? 5.759 8.684 -21.562 1.00 92.81 91 THR A C 1
ATOM 696 O O . THR A 1 91 ? 5.171 9.7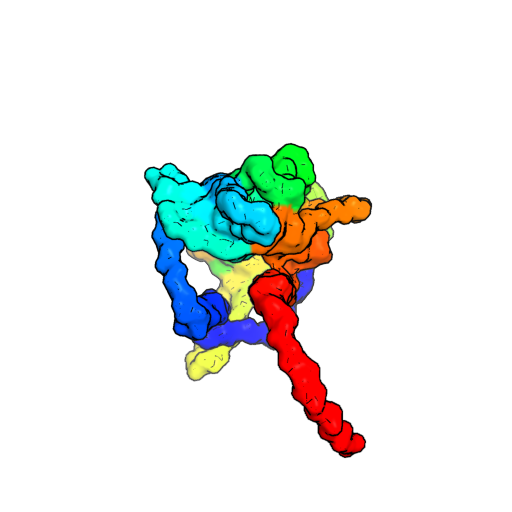33 -21.798 1.00 92.81 91 THR A O 1
ATOM 699 N N . ASN A 1 92 ? 5.289 7.793 -20.686 1.00 93.31 92 ASN A N 1
ATOM 700 C CA . ASN A 1 92 ? 3.978 7.906 -20.032 1.00 93.31 92 ASN A CA 1
ATOM 701 C C . ASN A 1 92 ? 4.112 8.182 -18.527 1.00 93.31 92 ASN A C 1
ATOM 703 O O . ASN A 1 92 ? 3.316 7.685 -17.726 1.00 93.31 92 ASN A O 1
ATOM 707 N N . TRP A 1 93 ? 5.158 8.905 -18.121 1.00 93.88 93 TRP A N 1
ATOM 708 C CA . TRP A 1 93 ? 5.411 9.163 -16.706 1.00 93.88 93 TRP A CA 1
ATOM 709 C C . TRP A 1 93 ? 4.376 10.139 -16.122 1.00 93.88 93 TRP A C 1
ATOM 711 O O . TRP A 1 93 ? 4.087 11.157 -16.754 1.00 93.88 93 TRP A O 1
ATOM 721 N N . PRO A 1 94 ? 3.811 9.873 -14.927 1.00 89.44 94 PRO A N 1
ATOM 722 C CA . PRO A 1 94 ? 2.836 10.773 -14.323 1.00 89.44 94 PRO A CA 1
ATOM 723 C C . PRO A 1 94 ? 3.435 12.142 -13.991 1.00 89.44 94 PRO A C 1
ATOM 725 O O . PRO A 1 94 ? 4.560 12.246 -13.494 1.00 89.44 94 PRO A O 1
ATOM 728 N N . VAL A 1 95 ? 2.640 13.196 -14.186 1.00 83.69 95 VAL A N 1
ATOM 729 C CA . VAL A 1 95 ? 2.996 14.561 -13.788 1.00 83.69 95 VAL A CA 1
ATOM 730 C C . VAL A 1 95 ? 2.480 14.826 -12.380 1.00 83.69 95 VAL A C 1
ATOM 732 O O . VAL A 1 95 ? 1.290 14.699 -12.106 1.00 83.69 95 VAL A O 1
ATOM 735 N N . GLN A 1 96 ? 3.370 15.244 -11.478 1.00 74.19 96 GLN A N 1
ATOM 736 C CA . GLN A 1 96 ? 3.055 15.359 -10.052 1.00 74.19 96 GLN A CA 1
ATOM 737 C C . GLN A 1 96 ? 1.894 16.320 -9.731 1.00 74.19 96 GLN A C 1
ATOM 739 O O . GLN A 1 96 ? 1.193 16.136 -8.738 1.00 74.19 96 GLN A O 1
ATOM 744 N N . SER A 1 97 ? 1.686 17.351 -10.553 1.00 72.81 97 SER A N 1
ATOM 745 C CA . SER A 1 97 ? 0.590 18.317 -10.397 1.00 72.81 97 SER A CA 1
ATOM 746 C C . SER A 1 97 ? -0.783 17.770 -10.789 1.00 72.81 97 SER A C 1
ATOM 748 O O . SER A 1 97 ? -1.787 18.392 -10.461 1.00 72.81 97 SER A O 1
ATOM 750 N N . GLU A 1 98 ? -0.831 16.638 -11.489 1.00 74.75 98 GLU A N 1
ATOM 751 C CA . GLU A 1 98 ? -2.063 16.023 -11.998 1.00 74.75 98 GLU A CA 1
ATOM 752 C C . GLU A 1 98 ? -2.503 14.810 -11.169 1.00 74.75 98 GLU A C 1
ATOM 754 O O . GLU A 1 98 ? -3.541 14.208 -11.441 1.00 74.75 98 GLU A O 1
ATOM 759 N N . LEU A 1 99 ? -1.722 14.456 -10.147 1.00 75.00 99 LEU A N 1
ATOM 760 C CA . LEU A 1 99 ? -2.010 13.346 -9.249 1.00 75.00 99 LEU A CA 1
ATOM 761 C C . LEU A 1 99 ? -3.171 13.710 -8.323 1.00 75.00 99 LEU A C 1
ATOM 763 O O . LEU A 1 99 ? -3.203 14.795 -7.735 1.00 75.00 99 LEU A O 1
ATOM 767 N N . GLY A 1 100 ? -4.130 12.798 -8.184 1.00 75.81 100 GLY A N 1
ATOM 768 C CA . GLY A 1 100 ? -5.268 13.022 -7.305 1.00 75.81 100 GLY A CA 1
ATOM 769 C C . GLY A 1 100 ? -4.918 12.852 -5.819 1.00 75.81 100 GLY A C 1
ATOM 770 O O . GLY A 1 100 ? -3.792 12.548 -5.431 1.00 75.81 100 GLY A O 1
ATOM 771 N N . GLN A 1 101 ? -5.900 13.092 -4.953 1.00 85.69 101 GLN A N 1
ATOM 772 C CA . GLN A 1 101 ? -5.690 13.098 -3.504 1.00 85.69 101 GLN A CA 1
ATOM 773 C C . GLN A 1 101 ? -5.894 11.708 -2.907 1.00 85.69 101 GLN A C 1
ATOM 775 O O . GLN A 1 101 ? -6.794 10.987 -3.319 1.00 85.69 101 GLN A O 1
ATOM 780 N N . PHE A 1 102 ? -5.113 11.350 -1.889 1.00 88.31 102 PHE A N 1
ATOM 781 C CA . PHE A 1 102 ? -5.330 10.130 -1.110 1.00 88.31 102 PHE A CA 1
ATOM 782 C C . PHE A 1 102 ? -6.044 10.425 0.202 1.00 88.31 102 PHE A C 1
ATOM 784 O O . PHE A 1 102 ? -5.774 11.409 0.889 1.00 88.31 102 PHE A O 1
ATOM 791 N N . GLN A 1 103 ? -6.915 9.504 0.578 1.00 89.06 103 GLN A N 1
ATOM 792 C CA . GLN A 1 103 ? -7.644 9.522 1.821 1.00 89.06 103 GLN A CA 1
ATOM 793 C C . GLN A 1 103 ? -6.745 9.065 2.970 1.00 89.06 103 GLN A C 1
ATOM 795 O O . GLN A 1 103 ? -6.452 7.876 3.124 1.00 89.06 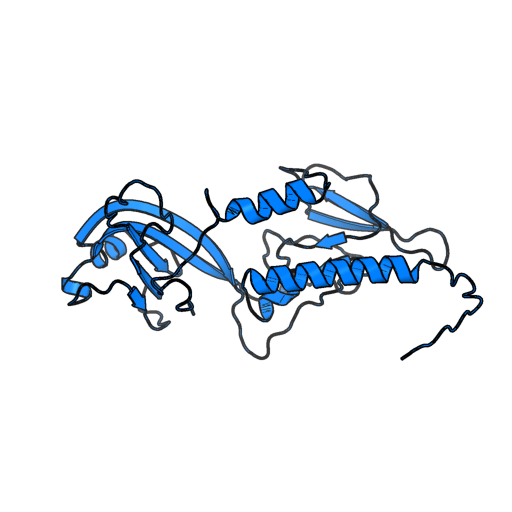103 GLN A O 1
ATOM 800 N N . GLN A 1 104 ? -6.374 10.000 3.843 1.00 92.19 104 GLN A N 1
ATOM 801 C CA . GLN A 1 104 ? -5.786 9.640 5.129 1.00 92.19 104 GLN A CA 1
ATOM 802 C C . GLN A 1 104 ? -6.818 8.912 5.999 1.00 92.19 104 GLN A C 1
ATOM 804 O O . GLN A 1 104 ? -7.985 9.313 6.075 1.00 92.19 104 GLN A O 1
ATOM 809 N N . THR A 1 105 ? -6.368 7.849 6.657 1.00 93.12 105 THR A N 1
ATOM 810 C CA . THR A 1 105 ? -7.114 7.094 7.661 1.00 93.12 105 THR A CA 1
ATOM 811 C C . THR A 1 105 ? -6.239 6.895 8.891 1.00 93.12 105 THR A C 1
ATOM 813 O O . THR A 1 105 ? -5.038 6.642 8.784 1.00 93.12 105 THR A O 1
ATOM 816 N N . VAL A 1 106 ? -6.859 7.012 10.060 1.00 96.12 106 VAL A N 1
ATOM 817 C CA . VAL A 1 106 ? -6.265 6.690 11.353 1.00 96.12 106 VAL A CA 1
ATOM 818 C C . VAL A 1 106 ? -7.027 5.515 11.938 1.00 96.12 106 VAL A C 1
ATOM 820 O O . VAL A 1 106 ? -8.255 5.546 11.996 1.00 96.12 106 VAL A O 1
ATOM 823 N N . ALA A 1 107 ? -6.305 4.473 12.341 1.00 96.19 107 ALA A N 1
ATOM 824 C CA . ALA A 1 107 ? -6.829 3.420 13.194 1.00 96.19 107 ALA A CA 1
ATOM 825 C C . ALA A 1 107 ? -6.305 3.634 14.612 1.00 96.19 107 ALA A C 1
ATOM 827 O O . ALA A 1 107 ? -5.114 3.450 14.871 1.00 96.19 107 ALA A O 1
ATOM 828 N N . THR A 1 108 ? -7.207 3.986 15.518 1.00 97.38 108 THR A N 1
ATOM 829 C CA . THR A 1 108 ? -6.923 4.114 16.945 1.00 97.38 108 THR A CA 1
ATOM 830 C C . THR A 1 108 ? -7.427 2.861 17.649 1.00 97.38 108 THR A C 1
ATOM 832 O O . THR A 1 108 ? -8.626 2.582 17.674 1.00 97.38 108 THR A O 1
ATOM 835 N N . PHE A 1 109 ? -6.505 2.069 18.185 1.00 95.94 109 PHE A N 1
ATOM 836 C CA . PHE A 1 109 ? -6.796 0.907 19.012 1.00 95.94 109 PHE A CA 1
ATOM 837 C C . PHE A 1 109 ? -6.855 1.343 20.470 1.00 95.94 109 PHE A C 1
ATOM 839 O O . PHE A 1 109 ? -5.889 1.907 20.972 1.00 95.94 109 PHE A O 1
ATOM 846 N N . VAL A 1 110 ? -7.972 1.076 21.134 1.00 95.75 110 VAL A N 1
ATOM 847 C CA . VAL A 1 110 ? -8.246 1.492 22.509 1.00 95.75 110 VAL A CA 1
ATOM 848 C C . VAL A 1 110 ? -8.556 0.257 23.334 1.00 95.75 110 VAL A C 1
ATOM 850 O O . VAL A 1 110 ? -9.514 -0.451 23.033 1.00 95.75 110 VAL A O 1
ATOM 853 N N . ASN A 1 111 ? -7.771 -0.008 24.373 1.00 94.44 111 ASN A N 1
ATOM 854 C CA . ASN A 1 111 ? -8.185 -0.924 25.429 1.00 94.44 111 ASN A CA 1
ATOM 855 C C . ASN A 1 111 ? -9.046 -0.131 26.416 1.00 94.44 111 ASN A C 1
ATOM 857 O O . ASN A 1 111 ? -8.539 0.738 27.127 1.00 94.44 111 ASN A O 1
ATOM 861 N N . GLY A 1 112 ? -10.357 -0.358 26.403 1.00 93.44 112 GLY A N 1
ATOM 862 C CA . GLY A 1 112 ? -11.284 0.512 27.111 1.00 93.44 112 GLY A CA 1
ATOM 863 C C . GLY A 1 112 ? -12.749 0.126 26.975 1.00 93.44 112 GLY A C 1
ATOM 864 O O . GLY A 1 112 ? -13.115 -0.747 26.192 1.00 93.44 112 GLY A O 1
ATOM 865 N N . THR A 1 113 ? -13.599 0.790 27.751 1.00 93.25 113 THR A N 1
ATOM 866 C CA . THR A 1 113 ? -15.048 0.551 27.795 1.00 93.25 113 THR A CA 1
ATOM 867 C C . THR A 1 113 ? -15.766 1.619 26.986 1.00 93.25 113 THR A C 1
ATOM 869 O O . THR A 1 113 ? -15.583 2.805 27.248 1.00 93.25 113 THR A O 1
ATOM 872 N N . LEU A 1 114 ? -16.574 1.210 26.000 1.00 93.31 114 LEU A N 1
ATOM 873 C CA . LEU A 1 114 ? -17.392 2.151 25.233 1.00 93.31 114 LEU A CA 1
ATOM 874 C C . LEU A 1 114 ? -18.335 2.930 26.146 1.00 93.31 114 LEU A C 1
ATOM 876 O O . LEU A 1 114 ? -18.913 2.375 27.080 1.00 93.31 114 LEU A O 1
ATOM 880 N N . ASN A 1 115 ? -18.508 4.209 25.834 1.00 93.94 115 ASN A N 1
ATOM 881 C CA . ASN A 1 115 ? -19.410 5.080 26.560 1.00 93.94 115 ASN A CA 1
ATOM 882 C C . ASN A 1 115 ? -20.875 4.763 26.206 1.00 93.94 115 ASN A C 1
ATOM 884 O O . ASN A 1 115 ? -21.361 5.097 25.123 1.00 93.94 115 ASN A O 1
ATOM 888 N N . GLU A 1 116 ? -21.576 4.102 27.127 1.00 90.56 116 GLU A N 1
ATOM 889 C CA . GLU A 1 116 ? -22.972 3.688 26.948 1.00 90.56 116 GLU A CA 1
ATOM 890 C C . GLU A 1 116 ? -23.927 4.882 26.820 1.00 90.56 116 GLU A C 1
ATOM 892 O O . GLU A 1 116 ? -24.896 4.787 26.072 1.00 90.56 116 GLU A O 1
ATOM 897 N N . ASP A 1 117 ? -23.620 6.025 27.438 1.00 90.81 117 ASP A N 1
ATOM 898 C CA . ASP A 1 117 ? -24.450 7.235 27.342 1.00 90.81 117 ASP A CA 1
ATOM 899 C C . ASP A 1 117 ? -24.450 7.818 25.921 1.00 90.81 117 ASP A C 1
ATOM 901 O O . ASP A 1 117 ? -25.395 8.488 25.507 1.00 90.81 117 ASP A O 1
ATOM 905 N N . VAL A 1 118 ? -23.392 7.547 25.149 1.00 90.56 118 VAL A N 1
ATOM 906 C CA . VAL A 1 118 ? -23.258 8.012 23.762 1.00 90.56 118 VAL A CA 1
ATOM 907 C C . VAL A 1 118 ? -23.900 7.045 22.772 1.00 90.56 118 VAL A C 1
ATOM 909 O O . VAL A 1 118 ? -24.486 7.487 21.784 1.00 90.56 118 VAL A O 1
ATOM 912 N N . PHE A 1 119 ? -23.798 5.735 23.006 1.00 90.38 119 PHE A N 1
ATOM 913 C CA . PHE A 1 119 ? -24.242 4.720 22.041 1.00 90.38 119 PHE A CA 1
ATOM 914 C C . PHE A 1 119 ? -25.563 4.031 22.402 1.00 90.38 119 PHE A C 1
ATOM 916 O O . PHE A 1 119 ? -26.104 3.288 21.581 1.00 90.38 119 PHE A O 1
ATOM 923 N N . GLY A 1 120 ? -26.078 4.237 23.616 1.00 81.69 120 GLY A N 1
ATOM 924 C CA . GLY A 1 120 ? -27.331 3.684 24.145 1.00 81.69 120 GLY A CA 1
ATOM 925 C C . GLY A 1 120 ? -27.374 2.157 24.311 1.00 81.69 120 GLY A C 1
ATOM 926 O O . GLY A 1 120 ? -28.249 1.632 24.991 1.00 81.69 120 GLY A O 1
ATOM 927 N N . SER A 1 121 ? -26.455 1.419 23.688 1.00 82.19 121 SER A N 1
ATOM 928 C CA . SER A 1 121 ? -26.342 -0.042 23.720 1.00 82.19 121 SER A CA 1
ATOM 929 C C . SER A 1 121 ? -24.868 -0.461 23.631 1.00 82.19 121 SER A C 1
ATOM 931 O O . SER A 1 121 ? -23.987 0.388 23.491 1.00 82.19 121 SER A O 1
ATOM 933 N N . LYS A 1 122 ? -24.580 -1.772 23.689 1.00 78.75 122 LYS A N 1
ATOM 934 C CA . LYS A 1 122 ? -23.224 -2.343 23.534 1.00 78.75 122 LYS A CA 1
ATOM 935 C C . LYS A 1 122 ? -23.033 -2.998 22.158 1.00 78.75 122 LYS A C 1
ATOM 937 O O . LYS A 1 122 ? -22.875 -4.221 22.095 1.00 78.75 122 LYS A O 1
ATOM 942 N N . PRO A 1 123 ? -23.077 -2.248 21.042 1.00 86.62 123 PRO A N 1
ATOM 943 C CA . PRO A 1 123 ? -22.849 -2.835 19.734 1.00 86.62 123 PRO A CA 1
ATOM 944 C C . PRO A 1 123 ? -21.380 -3.254 19.602 1.00 86.62 123 PRO A C 1
ATOM 946 O O . PRO A 1 123 ? -20.471 -2.530 20.000 1.00 86.62 123 PRO A O 1
ATOM 949 N N . ASN A 1 124 ? -21.127 -4.410 18.988 1.00 88.06 124 ASN A N 1
ATOM 950 C CA . ASN A 1 124 ? -19.758 -4.815 18.640 1.00 88.06 124 ASN A CA 1
ATOM 951 C C . ASN A 1 124 ? -19.215 -4.039 17.430 1.00 88.06 124 ASN A C 1
ATOM 953 O O . ASN A 1 124 ? -18.017 -4.082 17.155 1.00 88.06 124 ASN A O 1
ATOM 957 N N . THR A 1 125 ? -20.078 -3.359 16.674 1.00 90.00 125 THR A N 1
ATOM 958 C CA . THR A 1 125 ? -19.704 -2.558 15.507 1.00 90.00 125 THR A CA 1
ATOM 959 C C . THR A 1 125 ? -20.624 -1.351 15.388 1.00 90.00 125 THR A C 1
ATOM 961 O O . THR A 1 125 ? -21.841 -1.483 15.476 1.00 90.00 125 THR A O 1
ATOM 964 N N . ILE A 1 126 ? -20.033 -0.181 15.175 1.00 91.44 126 ILE A N 1
ATOM 965 C CA . ILE A 1 126 ? -20.707 1.098 14.964 1.00 91.44 126 ILE A CA 1
ATOM 966 C C . ILE A 1 126 ? -20.179 1.658 13.648 1.00 91.44 126 ILE A C 1
ATOM 968 O O . ILE A 1 126 ? -18.968 1.779 13.472 1.00 91.44 126 ILE A O 1
ATOM 972 N N . GLY A 1 127 ? -21.073 2.004 12.730 1.00 91.31 127 GLY A N 1
ATOM 973 C CA . GLY A 1 127 ? -20.743 2.718 11.498 1.00 91.31 127 GLY A CA 1
ATOM 974 C C . GLY A 1 127 ? -21.424 4.078 11.481 1.00 91.31 127 GLY A C 1
ATOM 975 O O . GLY A 1 127 ? -22.536 4.219 11.988 1.00 91.31 127 GLY A O 1
ATOM 976 N N . THR A 1 128 ? -20.766 5.077 10.903 1.00 90.94 128 THR A N 1
ATOM 977 C CA . THR A 1 128 ? -21.329 6.419 10.726 1.00 90.94 128 THR A CA 1
ATOM 978 C C . THR A 1 128 ? -21.432 6.778 9.246 1.00 90.94 128 THR A C 1
ATOM 980 O O . THR A 1 128 ? -20.871 6.116 8.371 1.00 90.94 128 THR A O 1
ATOM 983 N N . MET A 1 129 ? -22.177 7.844 8.957 1.00 87.38 129 MET A N 1
ATOM 984 C CA . MET A 1 129 ? -22.131 8.488 7.647 1.00 87.38 129 MET A CA 1
ATOM 985 C C . MET A 1 129 ? -20.922 9.419 7.568 1.00 87.38 129 MET A C 1
ATOM 987 O O . MET A 1 129 ? -20.551 10.046 8.558 1.00 87.38 129 MET A O 1
ATOM 991 N N . GLU A 1 130 ? -20.359 9.578 6.373 1.00 81.00 130 GLU A N 1
ATOM 992 C CA . GLU A 1 130 ? -19.299 10.556 6.123 1.00 81.00 130 GLU A CA 1
ATOM 993 C C . GLU A 1 130 ? -19.885 11.981 6.141 1.00 81.00 130 GLU A C 1
ATOM 995 O O . GLU A 1 130 ? -20.316 12.503 5.114 1.00 81.00 130 GLU A O 1
ATOM 1000 N N . LYS A 1 131 ? -19.948 12.596 7.326 1.00 86.62 131 LYS A N 1
ATOM 1001 C CA . LYS A 1 131 ? -20.391 13.982 7.532 1.00 86.62 131 LYS A CA 1
ATOM 1002 C C . LYS A 1 131 ? -19.300 14.785 8.247 1.00 86.62 131 LYS A C 1
ATOM 1004 O O . LYS A 1 131 ? -18.697 14.235 9.166 1.00 86.62 131 LYS A O 1
ATOM 1009 N N . PRO A 1 132 ? -19.089 16.073 7.906 1.00 81.69 132 PRO A N 1
ATOM 1010 C CA . PRO A 1 132 ? -18.054 16.902 8.533 1.00 81.69 132 PRO A CA 1
ATOM 1011 C C . PRO A 1 132 ? -18.136 16.974 10.066 1.00 81.69 132 PRO A C 1
ATOM 1013 O O . PRO A 1 132 ? -17.105 17.012 10.730 1.00 81.69 132 PRO A O 1
ATOM 1016 N N . ASP A 1 133 ? -19.349 16.932 10.622 1.00 88.44 133 ASP A N 1
ATOM 1017 C CA . ASP A 1 133 ? -19.588 17.044 12.068 1.00 88.44 133 ASP A CA 1
ATOM 1018 C C . ASP A 1 133 ? -19.321 15.738 12.841 1.00 88.44 133 ASP A C 1
ATOM 1020 O O . ASP A 1 133 ? -19.365 15.713 14.073 1.00 88.44 133 ASP A O 1
ATOM 1024 N N . ILE A 1 134 ? -19.058 14.630 12.136 1.00 92.25 134 ILE A N 1
ATOM 1025 C CA . ILE A 1 134 ? -18.770 13.327 12.738 1.00 92.25 134 ILE A CA 1
ATOM 1026 C C . ILE A 1 134 ? -17.269 13.052 12.616 1.00 92.25 134 ILE A C 1
ATOM 1028 O O . ILE A 1 134 ? -16.733 12.844 11.533 1.00 92.25 134 ILE A O 1
ATOM 1032 N N . PHE A 1 135 ? -16.582 13.008 13.756 1.00 94.31 135 PHE A N 1
ATOM 1033 C CA . PHE A 1 135 ? -15.118 12.909 13.813 1.00 94.31 135 PHE A CA 1
ATOM 1034 C C . PHE A 1 135 ? -14.558 11.483 13.642 1.00 94.31 135 PHE A C 1
ATOM 1036 O O . PHE A 1 135 ? -13.341 11.305 13.584 1.00 94.31 135 PHE A O 1
ATOM 1043 N N . PHE A 1 136 ? -15.416 10.466 13.538 1.00 94.50 136 PHE A N 1
ATOM 1044 C CA . PHE A 1 136 ? -15.027 9.072 13.314 1.00 94.50 136 PHE A CA 1
ATOM 1045 C C . PHE A 1 136 ? -15.938 8.399 12.278 1.00 94.50 136 PHE A C 1
ATOM 1047 O O . PHE A 1 136 ? -17.105 8.752 12.129 1.00 94.50 136 PHE A O 1
ATOM 1054 N N . ASN A 1 137 ? -15.407 7.407 11.570 1.00 92.69 137 ASN A N 1
ATOM 1055 C CA . ASN A 1 137 ? -16.093 6.665 10.512 1.00 92.69 137 ASN A CA 1
ATOM 1056 C C . ASN A 1 137 ? -16.710 5.356 11.023 1.00 92.69 137 ASN A C 1
ATOM 1058 O O . ASN A 1 137 ? -17.803 4.966 10.617 1.00 92.69 137 ASN A O 1
ATOM 1062 N N . SER A 1 138 ? -15.991 4.632 11.883 1.00 93.31 138 SER A N 1
ATOM 1063 C CA . SER A 1 138 ? -16.496 3.384 12.463 1.00 93.31 138 SER A CA 1
ATOM 1064 C C . SER A 1 138 ? -15.753 2.997 13.734 1.00 93.31 138 SER A C 1
ATOM 1066 O O . SER A 1 138 ? -14.620 3.424 13.951 1.00 93.31 138 SER A O 1
ATOM 1068 N N . ILE A 1 139 ? -16.397 2.172 14.553 1.00 93.38 139 ILE A N 1
ATOM 1069 C CA . ILE A 1 139 ? -15.834 1.554 15.750 1.00 93.38 139 ILE A CA 1
ATOM 1070 C C . ILE A 1 139 ? -16.135 0.062 15.685 1.00 93.38 139 ILE A C 1
ATOM 1072 O O . ILE A 1 139 ? -17.266 -0.324 15.405 1.00 93.38 139 ILE A O 1
ATOM 1076 N N . GLY A 1 140 ? -15.149 -0.789 15.950 1.00 91.12 140 GLY A N 1
ATOM 1077 C CA . GLY A 1 140 ? -15.342 -2.237 15.962 1.00 91.12 140 GLY A CA 1
ATOM 1078 C C . GLY A 1 140 ? -14.584 -2.905 17.097 1.00 91.12 140 GLY A C 1
ATOM 1079 O O . GLY A 1 140 ? -13.379 -2.682 17.256 1.00 91.12 140 GLY A O 1
ATOM 1080 N N . LYS A 1 141 ? -15.269 -3.761 17.857 1.00 89.75 141 LYS A N 1
ATOM 1081 C CA . LYS A 1 141 ? -14.647 -4.595 18.886 1.00 89.75 141 LYS A CA 1
ATOM 1082 C C . LYS A 1 141 ? -13.677 -5.565 18.224 1.00 89.75 141 LYS A C 1
ATOM 1084 O O . LYS A 1 141 ? -14.033 -6.238 17.260 1.00 89.75 141 LYS A O 1
ATOM 1089 N N . GLN A 1 142 ? -12.447 -5.620 18.714 1.00 86.94 142 GLN A N 1
ATOM 1090 C CA . GLN A 1 142 ? -11.422 -6.514 18.194 1.00 86.94 142 GLN A CA 1
ATOM 1091 C C . GLN A 1 142 ? -11.357 -7.764 19.065 1.00 86.94 142 GLN A C 1
ATOM 1093 O O . GLN A 1 142 ? -11.062 -7.706 20.257 1.00 86.94 142 GLN A O 1
ATOM 1098 N N . THR A 1 143 ? -11.623 -8.910 18.453 1.00 80.62 143 THR A N 1
ATOM 1099 C CA . THR A 1 143 ? -11.445 -10.222 19.074 1.00 80.62 143 THR A CA 1
ATOM 1100 C C . THR A 1 143 ? -10.20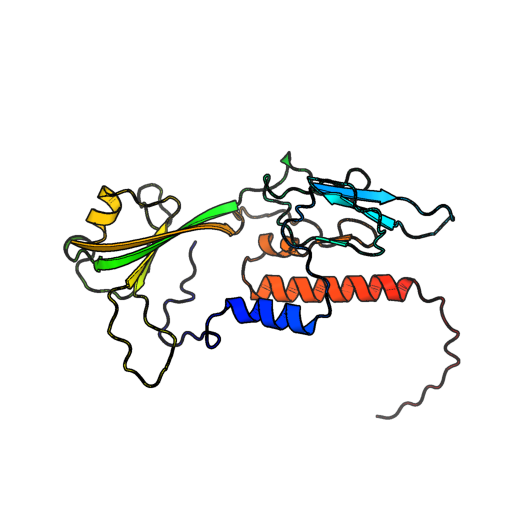2 -10.888 18.511 1.00 80.62 143 THR A C 1
ATOM 1102 O O . THR A 1 143 ? -9.854 -10.688 17.346 1.00 80.62 143 THR A O 1
ATOM 1105 N N . SER A 1 144 ? -9.541 -11.719 19.317 1.00 77.06 144 SER A N 1
ATOM 1106 C CA . SER A 1 144 ? -8.440 -12.536 18.811 1.00 77.06 144 SER A CA 1
ATOM 1107 C C . SER A 1 144 ? -8.931 -13.425 17.667 1.00 77.06 144 SER A C 1
ATOM 1109 O O . SER A 1 144 ? -9.847 -14.227 17.832 1.00 77.06 144 SER A O 1
ATOM 1111 N N . VAL A 1 145 ? -8.282 -13.301 16.513 1.00 74.81 145 VAL A N 1
ATOM 1112 C CA . VAL A 1 145 ? -8.444 -14.203 15.360 1.00 74.81 145 VAL A CA 1
ATOM 1113 C C . VAL A 1 145 ? -7.601 -15.477 15.506 1.00 74.81 145 VAL A C 1
ATOM 1115 O O . VAL A 1 145 ? -7.723 -16.411 14.713 1.00 74.81 145 VAL A O 1
ATOM 1118 N N . TYR A 1 146 ? -6.748 -15.549 16.534 1.00 68.69 146 TYR A N 1
ATOM 1119 C CA . TYR A 1 146 ? -5.938 -16.723 16.832 1.00 68.69 146 TYR A CA 1
ATOM 1120 C C . TYR A 1 146 ? -6.711 -17.710 17.713 1.00 68.69 146 TYR A C 1
ATOM 1122 O O . TYR A 1 146 ? -6.929 -17.466 18.899 1.00 68.69 146 TYR A O 1
ATOM 1130 N N . LYS A 1 147 ? -7.071 -18.863 17.139 1.00 63.97 147 LYS A N 1
ATOM 1131 C CA . LYS A 1 147 ? -7.677 -20.009 17.841 1.00 63.97 147 LYS A CA 1
ATOM 1132 C C . LYS A 1 147 ? -6.594 -20.884 18.492 1.00 63.97 147 LYS A C 1
ATOM 1134 O O . LYS A 1 147 ? -6.389 -22.032 18.101 1.00 63.97 147 LYS A O 1
ATOM 1139 N N . GLY A 1 148 ? -5.813 -20.303 19.403 1.00 63.09 148 GLY A N 1
ATOM 1140 C CA . GLY A 1 148 ? -4.827 -21.039 20.202 1.00 63.09 148 GLY A CA 1
ATOM 1141 C C . GLY A 1 148 ? -5.473 -22.020 21.192 1.00 63.09 148 GLY A C 1
ATOM 1142 O O . GLY A 1 148 ? -6.693 -22.103 21.285 1.00 63.09 148 GLY A O 1
ATOM 1143 N N . LYS A 1 149 ? -4.646 -22.762 21.947 1.00 54.94 149 LYS A N 1
ATOM 1144 C CA . LYS A 1 149 ? -5.120 -23.652 23.029 1.00 54.94 149 LYS A CA 1
ATOM 1145 C C . LYS A 1 149 ? -5.579 -22.897 24.279 1.00 54.94 149 LYS A C 1
ATOM 1147 O O . LYS A 1 149 ? -6.309 -23.469 25.079 1.00 54.94 149 LYS A O 1
ATOM 1152 N N . GLU A 1 150 ? -5.146 -21.651 24.454 1.00 55.34 150 GLU A N 1
ATOM 1153 C CA . GLU A 1 150 ? -5.573 -20.835 25.585 1.00 55.34 150 GLU A CA 1
ATOM 1154 C C . GLU A 1 150 ? -6.831 -20.043 25.225 1.00 55.34 150 GLU A C 1
ATOM 1156 O O . GLU A 1 150 ? -6.885 -19.462 24.133 1.00 55.34 150 GLU A O 1
ATOM 1161 N N . PRO A 1 151 ? -7.846 -20.015 26.109 1.00 53.06 151 PRO A N 1
ATOM 1162 C CA . PRO A 1 151 ? -8.976 -19.124 25.929 1.00 53.06 151 PRO A CA 1
ATOM 1163 C C . PRO A 1 151 ? -8.424 -17.703 25.866 1.00 53.06 151 PRO A C 1
ATOM 1165 O O . PRO A 1 151 ? -7.741 -17.256 26.785 1.00 53.06 151 PRO A O 1
ATOM 1168 N N . ALA A 1 152 ? -8.679 -17.004 24.760 1.00 55.53 152 ALA A N 1
ATOM 1169 C CA . ALA A 1 152 ? -8.317 -15.603 24.660 1.00 55.53 152 ALA A CA 1
ATOM 1170 C C . ALA A 1 152 ? -8.979 -14.876 25.834 1.00 55.53 152 ALA A C 1
ATOM 1172 O O . ALA A 1 152 ? -10.210 -14.842 25.914 1.00 55.53 152 ALA A O 1
ATOM 1173 N N . THR A 1 153 ? -8.183 -14.319 26.749 1.00 54.25 153 THR A N 1
ATOM 1174 C CA . THR A 1 153 ? -8.704 -13.389 27.750 1.00 54.25 153 THR A CA 1
ATOM 1175 C C . THR A 1 153 ? -9.499 -12.336 26.982 1.00 54.25 153 THR A C 1
ATOM 1177 O O . THR A 1 153 ? -8.950 -11.786 26.020 1.00 54.25 153 THR A O 1
ATOM 1180 N N . PRO A 1 154 ? -10.779 -12.085 27.307 1.00 59.12 154 PRO A N 1
ATOM 1181 C CA . PRO A 1 154 ? -11.582 -11.121 26.570 1.00 59.12 154 PRO A CA 1
ATOM 1182 C C . PRO A 1 154 ? -10.966 -9.727 26.713 1.00 59.12 154 PRO A C 1
ATOM 1184 O O . PRO A 1 154 ? -11.229 -9.011 27.674 1.00 59.12 154 PRO A O 1
ATOM 1187 N N . GLY A 1 155 ? -10.100 -9.348 25.776 1.00 68.12 155 GLY A N 1
ATOM 1188 C CA . GLY A 1 155 ? -9.580 -7.995 25.696 1.00 68.12 155 GLY A CA 1
ATOM 1189 C C . GLY A 1 155 ? -10.731 -7.050 25.379 1.00 68.12 155 GLY A C 1
ATOM 1190 O O . GLY A 1 155 ? -11.578 -7.353 24.534 1.00 68.12 155 GLY A O 1
ATOM 1191 N N . ASN A 1 156 ? -10.772 -5.897 26.039 1.00 87.81 156 ASN A N 1
ATOM 1192 C CA . ASN A 1 156 ? -11.735 -4.848 25.723 1.00 87.81 156 ASN A CA 1
ATOM 1193 C C . ASN A 1 156 ? -11.135 -3.896 24.682 1.00 87.81 156 ASN A C 1
ATOM 1195 O O . ASN A 1 156 ? -11.104 -2.685 24.869 1.00 87.81 156 ASN A O 1
ATOM 1199 N N . VAL A 1 157 ? -10.575 -4.470 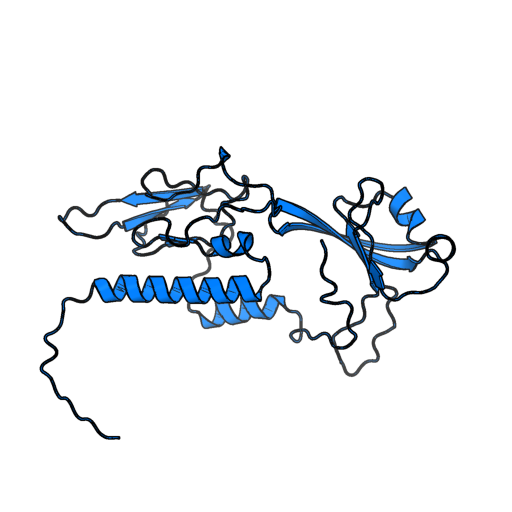23.613 1.00 91.94 157 VAL A N 1
ATOM 1200 C CA . VAL A 1 157 ? -9.888 -3.709 22.571 1.00 91.94 157 VAL A CA 1
ATOM 1201 C C . VAL A 1 157 ? -10.893 -3.307 21.506 1.00 91.94 157 VAL A C 1
ATOM 1203 O O . VAL A 1 157 ? -11.580 -4.143 20.919 1.00 91.94 157 VAL A O 1
ATOM 1206 N N . TRP A 1 158 ? -10.941 -2.019 21.220 1.00 93.38 158 TRP A N 1
ATOM 1207 C CA . TRP A 1 158 ? -11.763 -1.414 20.189 1.00 93.38 158 TRP A CA 1
ATOM 1208 C C . TRP A 1 158 ? -10.867 -0.763 19.157 1.00 93.38 158 TRP A C 1
ATOM 1210 O O . TRP A 1 158 ? -9.833 -0.200 19.493 1.00 93.38 158 TRP A O 1
ATOM 1220 N N . LYS A 1 159 ? -11.259 -0.834 17.890 1.00 94.19 159 LYS A N 1
ATOM 1221 C CA . LYS A 1 159 ? -10.604 -0.105 16.809 1.00 94.19 159 LYS A CA 1
ATOM 1222 C C . LYS A 1 159 ? -11.544 0.979 16.328 1.00 94.19 159 LYS A C 1
ATOM 1224 O O . LYS A 1 159 ? -12.657 0.665 15.910 1.00 94.19 159 LYS A O 1
ATOM 1229 N N . VAL A 1 160 ? -11.081 2.218 16.361 1.00 95.31 160 VAL A N 1
ATOM 1230 C CA . VAL A 1 160 ? -11.780 3.380 15.826 1.00 95.31 160 VAL A CA 1
ATOM 1231 C C . VAL A 1 160 ? -11.093 3.801 14.539 1.00 95.31 160 VAL A C 1
ATOM 1233 O O . VAL A 1 160 ? -9.883 4.008 14.524 1.00 95.31 160 VAL A O 1
ATOM 1236 N N . PHE A 1 161 ? -11.861 3.918 13.462 1.00 94.88 161 PHE A N 1
ATOM 1237 C CA . PHE A 1 161 ? -11.407 4.557 12.237 1.00 94.88 161 PHE A CA 1
ATOM 1238 C C . PHE A 1 161 ? -11.849 6.014 12.211 1.00 94.88 161 PHE A C 1
ATOM 1240 O O . PHE A 1 161 ? -13.036 6.291 12.374 1.00 94.88 161 PHE A O 1
ATOM 1247 N N . SER A 1 162 ? -10.918 6.923 11.949 1.00 94.69 162 SER A N 1
ATOM 1248 C CA . SER A 1 162 ? -11.160 8.361 11.790 1.00 94.69 162 SER A CA 1
ATOM 1249 C C . SER A 1 162 ? -10.276 8.945 10.682 1.00 94.69 162 SER A C 1
ATOM 1251 O O . SER A 1 162 ? -9.376 8.287 10.156 1.00 94.69 162 SER A O 1
ATOM 1253 N N . ARG A 1 163 ? -10.526 10.202 10.293 1.00 92.81 163 ARG A N 1
ATOM 1254 C CA . ARG A 1 163 ? -9.699 10.913 9.293 1.00 92.81 163 ARG A CA 1
ATOM 1255 C C . ARG A 1 163 ? -8.440 11.542 9.891 1.00 92.81 163 ARG A C 1
ATOM 1257 O O . ARG A 1 163 ? -7.445 11.746 9.194 1.00 92.81 163 ARG A O 1
ATOM 1264 N N . LYS A 1 164 ? -8.489 11.859 11.183 1.00 94.50 164 LYS A N 1
ATOM 1265 C CA . LYS A 1 164 ? -7.422 12.492 11.964 1.00 94.50 164 LYS A CA 1
ATOM 1266 C C . LYS A 1 164 ? -7.279 11.765 13.306 1.00 94.50 164 LYS A C 1
ATOM 1268 O O . LYS A 1 164 ? -8.251 11.125 13.717 1.00 94.50 164 LYS A O 1
ATOM 1273 N N . PRO A 1 165 ? -6.113 11.861 13.970 1.00 97.25 165 PRO A N 1
ATOM 1274 C CA . PRO A 1 165 ? -5.956 11.372 15.337 1.00 97.25 165 PRO A CA 1
ATOM 1275 C C . PRO A 1 165 ? -7.066 11.911 16.239 1.00 97.25 165 PRO A C 1
ATOM 1277 O O . PRO A 1 165 ? -7.507 13.051 16.055 1.00 97.25 165 PRO A O 1
ATOM 1280 N N . LEU A 1 166 ? -7.547 11.073 17.155 1.00 97.06 166 LEU A N 1
ATOM 1281 C CA . LEU A 1 166 ? -8.599 11.472 18.084 1.00 97.06 166 LEU A CA 1
ATOM 1282 C C . LEU A 1 166 ? -8.000 12.396 19.142 1.00 97.06 166 LEU A C 1
ATOM 1284 O O . LEU A 1 166 ? -6.920 12.123 19.658 1.00 97.06 166 LEU A O 1
ATOM 1288 N N . THR A 1 167 ? -8.703 13.472 19.487 1.00 97.19 167 THR A N 1
ATOM 1289 C CA . THR A 1 167 ? -8.322 14.271 20.661 1.00 97.19 167 THR A CA 1
ATOM 1290 C C . THR A 1 167 ? -8.673 13.532 21.951 1.00 97.19 167 THR A C 1
ATOM 1292 O O . THR A 1 167 ? -9.468 12.582 21.944 1.00 97.19 167 THR A O 1
ATOM 1295 N N . ASP A 1 168 ? -8.126 13.981 23.077 1.00 96.56 168 ASP A N 1
ATOM 1296 C CA . ASP A 1 168 ? -8.449 13.412 24.387 1.00 96.56 168 ASP A CA 1
ATOM 1297 C C . ASP A 1 168 ? -9.946 13.553 24.698 1.00 96.56 168 ASP A C 1
ATOM 1299 O O . ASP A 1 168 ? -10.580 12.605 25.161 1.00 96.56 168 ASP A O 1
ATOM 1303 N N . GLU A 1 169 ? -10.559 14.687 24.342 1.00 97.00 169 GLU A N 1
ATOM 1304 C CA . GLU A 1 169 ? -11.995 14.924 24.522 1.00 97.00 169 GLU A CA 1
ATOM 1305 C C . GLU A 1 169 ? -12.836 14.008 23.630 1.00 97.00 169 GLU A C 1
ATOM 1307 O O . GLU A 1 169 ? -13.861 13.477 24.060 1.00 97.00 169 GLU A O 1
ATOM 1312 N N . GLN A 1 170 ? -12.410 13.797 22.381 1.00 97.06 170 GLN A N 1
ATOM 1313 C CA . GLN A 1 170 ? -13.069 12.860 21.471 1.00 97.06 170 GLN A CA 1
ATOM 1314 C C . GLN A 1 170 ? -12.963 11.427 21.992 1.00 97.06 170 GLN A C 1
ATOM 1316 O O . GLN A 1 170 ? -13.948 10.693 21.967 1.00 97.06 170 GLN A O 1
ATOM 1321 N N . THR A 1 171 ? -11.803 11.038 22.516 1.00 97.06 171 THR A N 1
ATOM 1322 C CA . THR A 1 171 ? -11.583 9.713 23.102 1.00 97.06 171 THR A CA 1
ATOM 1323 C C . THR A 1 171 ? -12.444 9.514 24.348 1.00 97.06 171 THR A C 1
ATOM 1325 O O . THR A 1 171 ? -13.154 8.515 24.428 1.00 97.06 171 THR A O 1
ATOM 1328 N N . ALA A 1 172 ? -12.471 10.486 25.264 1.00 96.19 172 ALA A N 1
ATOM 1329 C CA . ALA A 1 172 ? -13.316 10.468 26.462 1.00 96.19 172 ALA A CA 1
ATOM 1330 C C . ALA A 1 172 ? -14.820 10.495 26.134 1.00 96.19 172 ALA A C 1
ATOM 1332 O O . ALA A 1 172 ? -15.646 9.971 26.880 1.00 96.19 172 ALA A O 1
ATOM 1333 N N . LYS A 1 173 ? -15.198 11.067 24.984 1.00 96.19 173 LYS A N 1
ATOM 1334 C CA . LYS A 1 173 ? -16.568 10.973 24.475 1.00 96.19 173 LYS A CA 1
ATOM 1335 C C . LYS A 1 173 ? -16.905 9.547 24.038 1.00 96.19 173 LYS A C 1
ATOM 1337 O O . LYS A 1 173 ? -17.989 9.070 24.350 1.00 96.19 173 LYS A O 1
ATOM 1342 N N . LEU A 1 174 ? -16.011 8.862 23.322 1.00 95.81 174 LEU A N 1
ATOM 1343 C CA . LEU A 1 174 ? -16.270 7.505 22.823 1.00 95.81 174 LEU A CA 1
ATOM 1344 C C . LEU A 1 174 ? -16.115 6.421 23.906 1.00 95.81 174 LEU A C 1
ATOM 1346 O O . LEU A 1 174 ? -16.799 5.399 23.835 1.00 95.81 174 LEU A O 1
ATOM 1350 N N . PHE A 1 175 ? -15.248 6.626 24.899 1.00 95.50 175 PHE A N 1
ATOM 1351 C CA . PHE A 1 175 ? -14.902 5.633 25.918 1.00 95.50 175 PHE A CA 1
ATOM 1352 C C . PHE A 1 175 ? -15.008 6.213 27.329 1.00 95.50 175 PHE A C 1
ATOM 1354 O O . PHE A 1 175 ? -14.428 7.253 27.624 1.00 95.50 175 PHE A O 1
ATOM 1361 N N . SER A 1 176 ? -15.708 5.508 28.220 1.00 94.56 176 SER A N 1
ATOM 1362 C CA . SER A 1 176 ? -15.828 5.876 29.639 1.00 94.56 176 SER A CA 1
ATOM 1363 C C . SER A 1 176 ? -14.580 5.520 30.451 1.00 94.56 176 SER A C 1
ATOM 1365 O O . SER A 1 176 ? -14.319 6.113 31.495 1.00 94.56 176 SER A O 1
ATOM 1367 N N . GLN A 1 177 ? -13.795 4.556 29.968 1.00 93.38 177 GLN A N 1
ATOM 1368 C CA . GLN A 1 177 ? -12.520 4.155 30.548 1.00 93.38 177 GLN A CA 1
ATOM 1369 C C . GLN A 1 177 ? -11.556 3.779 29.428 1.00 93.38 177 GLN A C 1
ATOM 1371 O O . GLN A 1 177 ? -11.917 2.986 28.561 1.00 93.38 177 GLN A O 1
ATOM 1376 N N . THR A 1 178 ? -10.323 4.270 29.511 1.00 93.69 178 THR A N 1
ATOM 1377 C CA . THR A 1 178 ? -9.231 3.946 28.587 1.00 93.69 178 THR A CA 1
ATOM 1378 C C . THR A 1 178 ? -7.987 3.604 29.396 1.00 93.69 178 THR A C 1
ATOM 1380 O O . THR A 1 178 ? -7.594 4.376 30.266 1.00 93.69 178 THR A O 1
ATOM 1383 N N . THR A 1 179 ? -7.375 2.450 29.137 1.00 92.88 179 THR A N 1
ATOM 1384 C CA . THR A 1 179 ? -6.119 2.030 29.785 1.00 92.88 179 THR A CA 1
ATOM 1385 C C . THR A 1 179 ? -4.923 2.103 28.851 1.00 92.88 179 THR A C 1
ATOM 1387 O O . THR A 1 179 ? -3.820 2.402 29.296 1.00 92.88 179 THR A O 1
ATOM 1390 N N . GLU A 1 180 ? -5.128 1.848 27.562 1.00 93.62 180 GLU A N 1
ATOM 1391 C CA . GLU A 1 180 ? -4.071 1.884 26.557 1.00 93.62 180 GLU A CA 1
ATOM 1392 C C . GLU A 1 180 ? -4.635 2.359 25.222 1.00 93.62 180 GLU A C 1
ATOM 1394 O O . GLU A 1 180 ? -5.766 2.021 24.857 1.00 93.62 180 GLU A O 1
ATOM 1399 N N . LEU A 1 181 ? -3.827 3.125 24.492 1.00 94.81 181 LEU A N 1
ATOM 1400 C CA . LEU A 1 181 ? -4.162 3.625 23.171 1.00 94.81 181 LEU A CA 1
ATOM 1401 C C . LEU A 1 181 ? -2.967 3.457 22.232 1.00 94.81 181 LEU A C 1
ATOM 1403 O O . LEU A 1 181 ? -1.835 3.806 22.569 1.00 94.81 181 LEU A O 1
ATOM 1407 N N . LYS A 1 182 ? -3.223 2.932 21.034 1.00 96.62 182 LYS A N 1
ATOM 1408 C CA . LYS A 1 182 ? -2.229 2.810 19.966 1.00 96.62 182 LYS A CA 1
ATOM 1409 C C . LYS A 1 182 ? -2.794 3.314 18.651 1.00 96.62 182 LYS A C 1
ATOM 1411 O O . LYS A 1 182 ? -3.841 2.853 18.210 1.00 96.62 182 LYS A O 1
ATOM 1416 N N . GLU A 1 183 ? -2.058 4.194 17.987 1.00 97.06 183 GLU A N 1
ATOM 1417 C CA . GLU A 1 183 ? -2.471 4.767 16.707 1.00 97.06 183 GLU A CA 1
ATOM 1418 C C . GLU A 1 183 ? -1.630 4.251 15.544 1.00 97.06 183 GLU A C 1
ATOM 1420 O O . GLU A 1 183 ? -0.423 4.015 15.667 1.00 97.06 183 GLU A O 1
ATOM 1425 N N . VAL A 1 184 ? -2.291 4.104 14.398 1.00 96.69 184 VAL A N 1
ATOM 1426 C CA . VAL A 1 184 ? -1.670 3.848 13.099 1.00 96.69 184 VAL A CA 1
ATOM 1427 C C . VAL A 1 184 ? -2.288 4.804 12.087 1.00 96.69 184 VAL A C 1
ATOM 1429 O O . VAL A 1 184 ? -3.508 4.852 11.953 1.00 96.69 184 VAL A O 1
ATOM 1432 N N . ILE A 1 185 ? -1.452 5.553 11.370 1.00 95.94 185 ILE A N 1
ATOM 1433 C CA . ILE A 1 185 ? -1.867 6.571 10.397 1.00 95.94 185 ILE A CA 1
ATOM 1434 C C . ILE A 1 185 ? -1.316 6.185 9.029 1.00 95.94 185 ILE A C 1
ATOM 1436 O O . ILE A 1 185 ? -0.133 5.865 8.911 1.00 95.94 185 ILE A O 1
ATOM 1440 N N . TRP A 1 186 ? -2.155 6.220 7.995 1.00 93.44 186 TRP A N 1
ATOM 1441 C CA . TRP A 1 186 ? -1.719 5.963 6.624 1.00 93.44 186 TRP A CA 1
ATOM 1442 C C . TRP A 1 186 ? -2.638 6.605 5.584 1.00 93.44 186 TRP A C 1
ATOM 1444 O O . TRP A 1 186 ? -3.758 7.025 5.876 1.00 93.44 186 TRP A O 1
ATOM 1454 N N . LEU A 1 187 ? -2.151 6.656 4.344 1.00 91.88 187 LEU A N 1
ATOM 1455 C CA . LEU A 1 187 ? -2.952 6.954 3.161 1.00 91.88 187 LEU A CA 1
ATOM 1456 C C . LEU A 1 187 ? -3.574 5.645 2.669 1.00 91.88 187 LEU A C 1
ATOM 1458 O O . LEU A 1 187 ? -2.853 4.754 2.229 1.00 91.88 187 LEU A O 1
ATOM 1462 N N . ALA A 1 188 ? -4.890 5.499 2.819 1.00 88.69 188 ALA A N 1
ATOM 1463 C CA . ALA A 1 188 ? -5.572 4.216 2.663 1.00 88.69 188 ALA A CA 1
ATOM 1464 C C . ALA A 1 188 ? -5.979 3.904 1.223 1.00 88.69 188 ALA A C 1
ATOM 1466 O O . ALA A 1 188 ? -5.842 2.765 0.793 1.00 88.69 188 ALA A O 1
ATOM 1467 N N . TYR A 1 189 ? -6.516 4.896 0.518 1.00 89.25 189 TYR A N 1
ATOM 1468 C CA . TYR A 1 189 ? -7.033 4.759 -0.843 1.00 89.25 189 TYR A CA 1
ATOM 1469 C C . TYR A 1 189 ? -7.189 6.142 -1.492 1.00 89.25 189 TYR A C 1
ATOM 1471 O O . TYR A 1 189 ? -7.249 7.137 -0.764 1.00 89.25 189 TYR A O 1
ATOM 1479 N N . PRO A 1 190 ? -7.265 6.246 -2.826 1.00 89.31 190 PRO A N 1
ATOM 1480 C CA . PRO A 1 190 ? -7.543 7.506 -3.508 1.00 89.31 190 PRO A CA 1
ATOM 1481 C C . PRO A 1 190 ? -8.922 8.109 -3.190 1.00 89.31 190 PRO A C 1
ATOM 1483 O O . PRO A 1 190 ? -9.890 7.407 -2.907 1.00 89.31 190 PRO A O 1
ATOM 1486 N N . HIS A 1 191 ? -9.043 9.430 -3.282 1.00 87.94 191 HIS A N 1
ATOM 1487 C CA . HIS A 1 191 ? -10.328 10.122 -3.311 1.00 87.94 191 HIS A CA 1
ATOM 1488 C C . HIS A 1 191 ? -10.970 9.953 -4.690 1.00 87.94 191 HIS A C 1
ATOM 1490 O O . HIS A 1 191 ? -10.678 10.707 -5.615 1.00 87.94 191 HIS A O 1
ATOM 1496 N N . TYR A 1 192 ? -11.861 8.973 -4.804 1.00 85.50 192 TYR A N 1
ATOM 1497 C CA . TYR A 1 192 ? -12.596 8.695 -6.036 1.00 85.50 192 TYR A CA 1
ATOM 1498 C C . TYR A 1 192 ? -13.593 9.815 -6.349 1.00 85.50 192 TYR A C 1
ATOM 1500 O O . TYR A 1 192 ? -14.495 10.090 -5.552 1.00 85.50 192 TYR A O 1
ATOM 1508 N N . THR A 1 193 ? -13.438 10.447 -7.511 1.00 84.19 193 THR A N 1
ATOM 1509 C CA . THR A 1 193 ? -14.356 11.465 -8.036 1.00 84.19 193 THR A CA 1
ATOM 1510 C C . THR A 1 193 ? -14.688 11.129 -9.491 1.00 84.19 193 THR A C 1
ATOM 1512 O O . THR A 1 193 ? -14.097 11.705 -10.408 1.00 84.19 193 THR A O 1
ATOM 1515 N N . PRO A 1 194 ? -15.633 10.197 -9.729 1.00 82.81 194 PRO A N 1
ATOM 1516 C CA . PRO A 1 194 ? -15.942 9.741 -11.075 1.00 82.81 194 PRO A CA 1
ATOM 1517 C C . PRO A 1 194 ? -16.357 10.887 -12.021 1.00 82.81 194 PRO A C 1
ATOM 1519 O O . PRO A 1 194 ? -17.138 11.752 -11.613 1.00 82.81 194 PRO A O 1
ATOM 1522 N N . PRO A 1 195 ? -15.919 10.872 -13.296 1.00 83.69 195 PRO A N 1
ATOM 1523 C CA . PRO A 1 195 ? -15.046 9.864 -13.899 1.00 83.69 195 PRO A CA 1
ATOM 1524 C C . PRO A 1 195 ? -13.574 10.059 -13.501 1.00 83.69 195 PRO A C 1
ATOM 1526 O O . PRO A 1 195 ? -12.967 11.088 -13.799 1.00 83.69 195 PRO A O 1
ATOM 1529 N N . ASP A 1 196 ? -12.988 9.037 -12.877 1.00 79.06 196 ASP A N 1
ATOM 1530 C CA . ASP A 1 196 ? -11.584 9.055 -12.477 1.00 79.06 196 ASP A CA 1
ATOM 1531 C C . ASP A 1 196 ? -10.665 8.806 -13.683 1.00 79.06 196 ASP A C 1
ATOM 1533 O O . ASP A 1 196 ? -10.982 8.038 -14.599 1.00 79.06 196 ASP A O 1
ATOM 1537 N N . LYS A 1 197 ? -9.497 9.456 -13.678 1.00 79.69 197 LYS A N 1
ATOM 1538 C CA . LYS A 1 197 ? -8.424 9.198 -14.644 1.00 79.69 197 LYS A CA 1
ATOM 1539 C C . LYS A 1 197 ? -7.443 8.197 -14.049 1.00 79.69 197 LYS A C 1
ATOM 1541 O O . LYS A 1 197 ? -6.903 8.417 -12.972 1.00 79.69 197 LYS A O 1
ATOM 1546 N N . PHE A 1 198 ? -7.184 7.126 -14.786 1.00 84.81 198 PHE A N 1
ATOM 1547 C CA . PHE A 1 198 ? -6.250 6.083 -14.379 1.00 84.81 198 PHE A CA 1
ATOM 1548 C C . PHE A 1 198 ? -4.853 6.376 -14.909 1.00 84.81 198 PHE A C 1
ATOM 1550 O O . PHE A 1 198 ? -4.689 6.696 -16.089 1.00 84.81 198 PHE A O 1
ATOM 1557 N N . LEU A 1 199 ? -3.842 6.190 -14.060 1.00 88.31 199 LEU A N 1
ATOM 1558 C CA . LEU A 1 199 ? -2.468 6.088 -14.538 1.00 88.31 199 LEU A CA 1
ATOM 1559 C C . LEU A 1 199 ? -2.298 4.816 -15.387 1.00 88.31 199 LEU A C 1
ATOM 1561 O O . LEU A 1 199 ? -2.940 3.797 -15.114 1.00 88.31 199 LEU A O 1
ATOM 1565 N N . PRO A 1 200 ? -1.440 4.839 -16.419 1.00 92.44 200 PRO A N 1
ATOM 1566 C CA . PRO A 1 200 ? -1.211 3.663 -17.241 1.00 92.44 200 PRO A CA 1
ATOM 1567 C C . PRO A 1 200 ? -0.397 2.608 -16.481 1.00 92.44 200 PRO A C 1
ATOM 1569 O O . PRO A 1 200 ? 0.534 2.920 -15.742 1.00 92.44 200 PRO A O 1
ATOM 1572 N N . PHE A 1 201 ? -0.69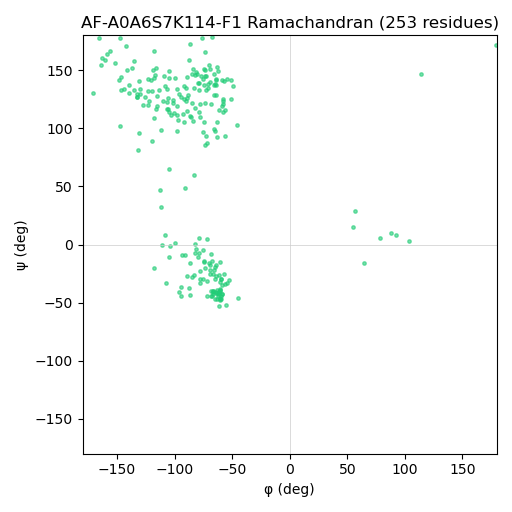3 1.329 -16.728 1.00 95.62 201 PHE A N 1
ATOM 1573 C CA . PHE A 1 201 ? 0.118 0.210 -16.222 1.00 95.62 201 PHE A CA 1
ATOM 1574 C C . PHE A 1 201 ? 1.498 0.109 -16.900 1.00 95.62 201 PHE A C 1
ATOM 1576 O O . PHE A 1 201 ? 2.375 -0.587 -16.393 1.00 95.62 201 PHE A O 1
ATOM 1583 N N . VAL A 1 202 ? 1.694 0.772 -18.045 1.00 97.12 202 VAL A N 1
ATOM 1584 C CA . VAL A 1 202 ? 2.954 0.816 -18.804 1.00 97.12 202 VAL A CA 1
ATOM 1585 C C . VAL A 1 202 ? 3.436 2.265 -18.858 1.00 97.12 202 VAL A C 1
ATOM 1587 O O . VAL A 1 202 ? 2.834 3.090 -19.548 1.00 97.12 202 VAL A O 1
ATOM 1590 N N . LEU A 1 203 ? 4.507 2.568 -18.124 1.00 96.38 203 LEU A N 1
ATOM 1591 C CA . LEU A 1 203 ? 5.070 3.919 -18.024 1.00 96.38 203 LEU A CA 1
ATOM 1592 C C . LEU A 1 203 ? 6.116 4.202 -19.111 1.00 96.38 203 LEU A C 1
ATOM 1594 O O . LEU A 1 203 ? 6.309 5.355 -19.490 1.00 96.38 203 LEU A O 1
ATOM 1598 N N . ASP A 1 204 ? 6.779 3.161 -19.617 1.00 96.00 204 ASP A N 1
ATOM 1599 C CA . ASP A 1 204 ? 7.764 3.224 -20.703 1.00 96.00 204 ASP A CA 1
ATOM 1600 C C . ASP A 1 204 ? 8.040 1.807 -21.256 1.00 96.00 204 ASP A C 1
ATOM 1602 O O . ASP A 1 204 ? 7.491 0.822 -20.747 1.00 96.00 204 ASP A O 1
ATOM 1606 N N . ASP A 1 205 ? 8.887 1.676 -22.282 1.00 93.56 205 ASP A N 1
ATOM 1607 C CA . ASP A 1 205 ? 9.290 0.372 -22.833 1.00 93.56 205 ASP A CA 1
ATOM 1608 C C . ASP A 1 205 ? 10.101 -0.466 -21.827 1.00 93.56 205 ASP A C 1
ATOM 1610 O O . ASP A 1 205 ? 11.302 -0.289 -21.667 1.00 93.56 205 ASP A O 1
ATOM 1614 N N . GLY A 1 206 ? 9.431 -1.393 -21.135 1.00 94.69 206 GLY A N 1
ATOM 1615 C CA . GLY A 1 206 ? 10.032 -2.178 -20.052 1.00 94.69 206 GLY A CA 1
ATOM 1616 C C . GLY A 1 206 ? 9.840 -1.565 -18.661 1.00 94.69 206 GLY A C 1
ATOM 1617 O O . GLY A 1 206 ? 10.395 -2.082 -17.694 1.00 94.69 206 GLY A O 1
ATOM 1618 N N . VAL A 1 207 ? 9.026 -0.511 -18.520 1.00 97.69 207 VAL A N 1
ATOM 1619 C CA . VAL A 1 207 ? 8.685 0.074 -17.212 1.00 97.69 207 VAL A CA 1
ATOM 1620 C C . VAL A 1 207 ? 7.197 -0.083 -16.922 1.00 97.69 207 VAL A C 1
ATOM 1622 O O . VAL A 1 207 ? 6.348 0.444 -17.644 1.00 97.69 207 VAL A O 1
ATOM 1625 N N . PHE A 1 208 ? 6.866 -0.793 -15.842 1.00 98.12 208 PHE A N 1
ATOM 1626 C CA . PHE A 1 208 ? 5.488 -1.145 -15.482 1.00 98.12 208 PHE A CA 1
ATOM 1627 C C . PHE A 1 208 ? 5.100 -0.601 -14.109 1.00 98.12 208 PHE A C 1
ATOM 1629 O O . PHE A 1 208 ? 5.902 -0.636 -13.179 1.00 98.12 208 PHE A O 1
ATOM 1636 N N . TYR A 1 209 ? 3.858 -0.142 -13.959 1.00 96.81 209 TYR A N 1
ATOM 1637 C CA . TYR A 1 209 ? 3.342 0.451 -12.725 1.00 96.81 209 TYR A CA 1
ATOM 1638 C C . TYR A 1 209 ? 2.212 -0.385 -12.144 1.00 96.81 209 TYR A C 1
ATOM 1640 O O . TYR A 1 209 ? 1.160 -0.530 -12.765 1.00 96.81 209 TYR A O 1
ATOM 1648 N N . VAL A 1 210 ? 2.418 -0.936 -10.945 1.00 96.56 210 VAL A N 1
ATOM 1649 C CA . VAL A 1 210 ? 1.419 -1.823 -10.330 1.00 96.56 210 VAL A CA 1
ATOM 1650 C C . VAL A 1 210 ? 0.334 -1.069 -9.562 1.00 96.56 210 VAL A C 1
ATOM 1652 O O . VAL A 1 210 ? -0.803 -1.537 -9.508 1.00 96.56 210 VAL A O 1
ATOM 1655 N N . ASN A 1 211 ? 0.620 0.118 -9.026 1.00 93.62 211 ASN A N 1
ATOM 1656 C CA . ASN A 1 211 ? -0.362 0.844 -8.211 1.00 93.62 211 ASN A CA 1
ATOM 1657 C C . ASN A 1 211 ? -1.381 1.636 -9.052 1.00 93.62 211 ASN A C 1
ATOM 1659 O O . ASN A 1 211 ? -2.299 2.222 -8.491 1.00 93.62 211 ASN A O 1
ATOM 1663 N N . ALA A 1 212 ? -1.307 1.588 -10.390 1.00 92.06 212 ALA A N 1
ATOM 1664 C CA . ALA A 1 212 ? -2.351 2.126 -11.272 1.00 92.06 212 ALA A CA 1
ATOM 1665 C C . ALA A 1 212 ? -3.753 1.585 -10.930 1.00 92.06 212 ALA A C 1
ATOM 1667 O O . ALA A 1 212 ? -4.753 2.280 -11.097 1.00 92.06 212 ALA A O 1
ATOM 1668 N N . ILE A 1 213 ? -3.825 0.350 -10.417 1.00 92.88 213 ILE A N 1
ATOM 1669 C CA . ILE A 1 213 ? -5.084 -0.309 -10.065 1.00 92.88 213 ILE A CA 1
ATOM 1670 C C . ILE A 1 213 ? -5.788 0.314 -8.850 1.00 92.88 213 ILE A C 1
ATOM 1672 O O . ILE A 1 213 ? -7.003 0.169 -8.727 1.00 92.88 213 ILE A O 1
ATOM 1676 N N . GLU A 1 214 ? -5.064 1.031 -7.985 1.00 90.44 214 GLU A N 1
ATOM 1677 C CA . GLU A 1 214 ? -5.594 1.626 -6.746 1.00 90.44 214 GLU A CA 1
ATOM 1678 C C . GLU A 1 214 ? -6.722 2.633 -7.031 1.00 90.44 214 GLU A C 1
ATOM 1680 O O . GLU A 1 214 ? -7.697 2.727 -6.284 1.00 90.44 214 GLU A O 1
ATOM 1685 N N . TRP A 1 215 ? -6.641 3.327 -8.172 1.00 88.38 215 TRP A N 1
ATOM 1686 C CA . TRP A 1 215 ? -7.676 4.243 -8.660 1.00 88.38 215 TRP A CA 1
ATOM 1687 C C . TRP A 1 215 ? -8.975 3.538 -9.076 1.00 88.38 215 TRP A C 1
ATOM 1689 O O . TRP A 1 215 ? -9.997 4.198 -9.229 1.00 88.38 215 TRP A O 1
ATOM 1699 N N . SER A 1 216 ? -8.968 2.208 -9.233 1.00 87.69 216 SER A N 1
ATOM 1700 C CA . SER A 1 216 ? -10.184 1.422 -9.519 1.00 87.69 216 SER A CA 1
ATOM 1701 C C . SER A 1 216 ? -10.801 0.875 -8.242 1.00 87.69 216 SER A C 1
ATOM 1703 O O . SER A 1 216 ? -12.016 0.904 -8.060 1.00 87.69 216 SER A O 1
ATOM 1705 N N . SER A 1 217 ? -9.946 0.347 -7.369 1.00 86.50 217 SER A N 1
ATOM 1706 C CA . SER A 1 217 ? -10.293 -0.225 -6.082 1.00 86.50 217 SER A CA 1
ATOM 1707 C C . SER A 1 217 ? -9.002 -0.507 -5.317 1.00 86.50 217 SER A C 1
ATOM 1709 O O . SER A 1 217 ? -8.084 -1.138 -5.846 1.00 86.50 217 SER A O 1
ATOM 1711 N N . SER A 1 218 ? -8.946 -0.057 -4.068 1.00 87.44 218 SER A N 1
ATOM 1712 C CA . SER A 1 218 ? -7.810 -0.272 -3.170 1.00 87.44 218 SER A CA 1
ATOM 1713 C C . SER A 1 218 ? -8.069 -1.446 -2.233 1.00 87.44 218 SER A C 1
ATOM 1715 O O . SER A 1 218 ? -8.737 -1.312 -1.205 1.00 87.44 218 SER A O 1
ATOM 1717 N N . ALA A 1 219 ? -7.534 -2.610 -2.593 1.00 89.75 219 ALA A N 1
ATOM 1718 C CA . ALA A 1 219 ? -7.555 -3.817 -1.773 1.00 89.75 219 ALA A CA 1
ATOM 1719 C C . ALA A 1 219 ? -6.344 -4.702 -2.096 1.00 89.75 219 ALA A C 1
ATOM 1721 O O . ALA A 1 219 ? -5.810 -4.654 -3.205 1.00 89.75 219 ALA A O 1
ATOM 1722 N N . MET A 1 220 ? -5.936 -5.556 -1.152 1.00 90.00 220 MET A N 1
ATOM 1723 C CA . MET A 1 220 ? -4.776 -6.442 -1.337 1.00 90.00 220 MET A CA 1
ATOM 1724 C C . MET A 1 220 ? -4.948 -7.378 -2.542 1.00 90.00 220 MET A C 1
ATOM 1726 O O . MET A 1 220 ? -3.984 -7.676 -3.244 1.00 90.00 220 MET A O 1
ATOM 1730 N N . GLU A 1 221 ? -6.176 -7.822 -2.807 1.00 91.12 221 GLU A N 1
ATOM 1731 C CA . GLU A 1 221 ? -6.549 -8.643 -3.956 1.00 91.12 221 GLU A CA 1
ATOM 1732 C C . GLU A 1 221 ? -6.283 -7.907 -5.272 1.00 91.12 221 GLU A C 1
ATOM 1734 O O . GLU A 1 221 ? -5.749 -8.494 -6.214 1.00 91.12 221 GLU A O 1
ATOM 1739 N N . MET A 1 222 ? -6.585 -6.607 -5.320 1.00 94.31 222 MET A N 1
ATOM 1740 C CA . MET A 1 222 ? -6.318 -5.762 -6.484 1.00 94.31 222 MET A CA 1
ATOM 1741 C C . MET A 1 222 ? -4.811 -5.597 -6.685 1.00 94.31 222 MET A C 1
ATOM 1743 O O . MET A 1 222 ? -4.312 -5.793 -7.796 1.00 94.31 222 MET A O 1
ATOM 1747 N N . SER A 1 223 ? -4.052 -5.355 -5.612 1.00 93.81 223 SER A N 1
ATOM 1748 C CA . SER A 1 223 ? -2.587 -5.299 -5.685 1.00 93.81 223 SER A CA 1
ATOM 1749 C C . SER A 1 223 ? -1.991 -6.631 -6.178 1.00 93.81 223 SER A C 1
ATOM 1751 O O . SER A 1 223 ? -1.072 -6.631 -6.998 1.00 93.81 223 SER A O 1
ATOM 1753 N N . ALA A 1 224 ? -2.543 -7.779 -5.762 1.00 95.00 224 ALA A N 1
ATOM 1754 C CA . ALA A 1 224 ? -2.115 -9.099 -6.235 1.00 95.00 224 ALA A CA 1
ATOM 1755 C C . ALA A 1 224 ? -2.426 -9.327 -7.728 1.00 95.00 224 ALA A C 1
ATOM 1757 O O . ALA A 1 224 ? -1.572 -9.826 -8.470 1.00 95.00 224 ALA A O 1
ATOM 1758 N N . LEU A 1 225 ? -3.617 -8.926 -8.193 1.00 96.62 225 LEU A N 1
ATOM 1759 C CA . LEU A 1 225 ? -3.982 -8.954 -9.615 1.00 96.62 225 LEU A CA 1
ATOM 1760 C C . LEU A 1 225 ? -3.028 -8.095 -10.452 1.00 96.62 225 LEU A C 1
ATOM 1762 O O . LEU A 1 225 ? -2.543 -8.539 -11.495 1.00 96.62 225 LEU A O 1
ATOM 1766 N N . SER A 1 226 ? -2.710 -6.896 -9.969 1.00 97.00 226 SER A N 1
ATOM 1767 C CA . SER A 1 226 ? -1.785 -5.987 -10.642 1.00 97.00 226 SER A CA 1
ATOM 1768 C C . SER A 1 226 ? -0.349 -6.519 -10.673 1.00 97.00 226 SER A C 1
ATOM 1770 O O . SER A 1 226 ? 0.305 -6.481 -11.717 1.00 97.00 226 SER A O 1
ATOM 1772 N N . GLY A 1 227 ? 0.123 -7.133 -9.583 1.00 96.88 227 GLY A N 1
ATOM 1773 C CA . GLY A 1 227 ? 1.415 -7.824 -9.549 1.00 96.88 227 GLY A CA 1
ATOM 1774 C C . GLY A 1 227 ? 1.508 -8.953 -10.582 1.00 96.88 227 GLY A C 1
ATOM 1775 O O . GLY A 1 227 ? 2.505 -9.064 -11.300 1.00 96.88 227 GLY A O 1
ATOM 1776 N N . ARG A 1 228 ? 0.441 -9.751 -10.741 1.00 97.50 228 ARG A N 1
ATOM 1777 C CA . ARG A 1 228 ? 0.359 -10.766 -11.806 1.00 97.50 228 ARG A CA 1
ATOM 1778 C C . ARG A 1 228 ? 0.397 -10.132 -13.197 1.00 97.50 228 ARG A C 1
ATOM 1780 O O . ARG A 1 228 ? 1.080 -10.652 -14.078 1.00 97.50 228 ARG A O 1
ATOM 1787 N N . ASN A 1 229 ? -0.316 -9.026 -13.401 1.00 97.94 229 ASN A N 1
ATOM 1788 C CA . ASN A 1 229 ? -0.301 -8.302 -14.669 1.00 97.94 229 ASN A CA 1
ATOM 1789 C C . ASN A 1 229 ? 1.112 -7.805 -15.023 1.00 97.94 229 ASN A C 1
ATOM 1791 O O . ASN A 1 229 ? 1.575 -8.051 -16.135 1.00 97.94 229 ASN A O 1
ATOM 1795 N N . ALA A 1 230 ? 1.837 -7.206 -14.073 1.00 98.00 230 ALA A N 1
ATOM 1796 C CA . ALA A 1 230 ? 3.223 -6.782 -14.281 1.00 98.00 230 ALA A CA 1
ATOM 1797 C C . ALA A 1 230 ? 4.142 -7.955 -14.657 1.00 98.00 230 ALA A C 1
ATOM 1799 O O . ALA A 1 230 ? 4.912 -7.842 -15.606 1.00 98.00 230 ALA A O 1
ATOM 1800 N N . ALA A 1 231 ? 4.013 -9.115 -14.002 1.00 97.12 231 ALA A N 1
ATOM 1801 C CA . ALA A 1 231 ? 4.780 -10.307 -14.373 1.00 97.12 231 ALA A CA 1
ATOM 1802 C C . ALA A 1 231 ? 4.495 -10.772 -15.817 1.00 97.12 231 ALA A C 1
ATOM 1804 O O . ALA A 1 231 ? 5.417 -11.139 -16.549 1.00 97.12 231 ALA A O 1
ATOM 1805 N N . LEU A 1 232 ? 3.232 -10.722 -16.258 1.00 97.94 232 LEU A N 1
ATOM 1806 C CA . LEU A 1 232 ? 2.851 -11.056 -17.635 1.00 97.94 232 LEU A CA 1
ATOM 1807 C C . LEU A 1 232 ? 3.380 -10.034 -18.649 1.00 97.94 232 LEU A C 1
ATOM 1809 O O . LEU A 1 232 ? 3.826 -10.428 -19.728 1.00 97.94 232 LEU A O 1
ATOM 1813 N N . LEU A 1 233 ? 3.351 -8.742 -18.316 1.00 97.44 233 LEU A N 1
ATOM 1814 C CA . LEU A 1 233 ? 3.932 -7.681 -19.141 1.00 97.44 233 LEU A CA 1
ATOM 1815 C C . LEU A 1 233 ? 5.446 -7.867 -19.291 1.00 97.44 233 LEU A C 1
ATOM 1817 O O . LEU A 1 233 ? 5.946 -7.839 -20.414 1.00 97.44 233 LEU A O 1
ATOM 1821 N N . THR A 1 234 ? 6.146 -8.185 -18.202 1.00 97.00 234 THR A N 1
ATOM 1822 C CA . THR A 1 234 ? 7.574 -8.531 -18.205 1.00 97.00 234 THR A CA 1
ATOM 1823 C C . THR A 1 234 ? 7.868 -9.753 -19.074 1.00 97.00 234 THR A C 1
ATOM 1825 O O . THR A 1 234 ? 8.753 -9.713 -19.926 1.00 97.00 234 THR A O 1
ATOM 1828 N N . ALA A 1 235 ? 7.096 -10.835 -18.942 1.00 96.62 235 ALA A N 1
ATOM 1829 C CA . ALA A 1 235 ? 7.278 -12.024 -19.777 1.00 96.62 235 ALA A CA 1
ATOM 1830 C C . ALA A 1 235 ? 7.047 -11.721 -21.270 1.00 96.62 235 ALA A C 1
ATOM 1832 O O . ALA A 1 235 ? 7.808 -12.167 -22.130 1.00 96.62 235 ALA A O 1
ATOM 1833 N N . ARG A 1 236 ? 6.021 -10.923 -21.595 1.00 94.94 236 ARG A N 1
ATOM 1834 C CA . ARG A 1 236 ? 5.753 -10.470 -22.970 1.00 94.94 236 ARG A CA 1
ATOM 1835 C C . ARG A 1 236 ? 6.871 -9.588 -23.507 1.00 94.94 236 ARG A C 1
ATOM 1837 O O . ARG A 1 236 ? 7.251 -9.758 -24.663 1.00 94.94 236 ARG A O 1
ATOM 1844 N N . TYR A 1 237 ? 7.405 -8.689 -22.683 1.00 93.62 237 TYR A N 1
ATOM 1845 C CA . TYR A 1 237 ? 8.565 -7.875 -23.023 1.00 93.62 237 TYR A CA 1
ATOM 1846 C C . TYR A 1 237 ? 9.732 -8.781 -23.431 1.00 93.62 237 TYR A C 1
ATOM 1848 O O . TYR A 1 237 ? 10.215 -8.674 -24.556 1.00 93.62 237 TYR A O 1
ATOM 1856 N N . PHE A 1 238 ? 10.100 -9.778 -22.623 1.00 91.94 238 PHE A N 1
ATOM 1857 C CA . PHE A 1 238 ? 11.187 -10.703 -22.973 1.00 91.94 238 PHE A CA 1
ATOM 1858 C C . PHE A 1 238 ? 10.881 -11.663 -24.140 1.00 91.94 238 PHE A C 1
ATOM 1860 O O . PHE A 1 238 ? 11.794 -12.096 -24.845 1.00 91.94 238 PHE A O 1
ATOM 1867 N N . ASN A 1 239 ? 9.616 -11.978 -24.414 1.00 90.00 239 ASN A N 1
ATOM 1868 C CA . ASN A 1 239 ? 9.256 -12.820 -25.561 1.00 90.00 239 ASN A CA 1
ATOM 1869 C C . ASN A 1 239 ? 9.287 -12.062 -26.890 1.00 90.00 239 ASN A C 1
ATOM 1871 O O . ASN A 1 239 ? 9.693 -12.637 -27.894 1.00 90.00 239 ASN A O 1
ATOM 1875 N N . LYS A 1 240 ? 8.955 -10.764 -26.899 1.00 77.12 240 LYS A N 1
ATOM 1876 C CA . LYS A 1 240 ? 9.160 -9.899 -28.074 1.00 77.12 240 LYS A CA 1
ATOM 1877 C C . LYS A 1 240 ? 10.638 -9.802 -28.499 1.00 77.12 240 LYS A C 1
ATOM 1879 O O . LYS A 1 240 ? 10.914 -9.316 -29.585 1.00 77.12 240 LYS A O 1
ATOM 1884 N N . THR A 1 241 ? 11.577 -10.213 -27.641 1.00 60.16 241 THR A N 1
ATOM 1885 C CA . THR A 1 241 ? 13.033 -10.226 -27.900 1.00 60.16 241 THR A CA 1
ATOM 1886 C C . THR A 1 241 ? 13.564 -11.550 -28.426 1.00 60.16 241 THR A C 1
ATOM 1888 O O . THR A 1 241 ? 14.725 -11.601 -28.825 1.00 60.16 241 THR A O 1
ATOM 1891 N N . LYS A 1 242 ? 12.768 -12.627 -28.441 1.00 51.12 242 LYS A N 1
ATOM 1892 C CA . LYS A 1 242 ? 13.209 -13.844 -29.123 1.00 51.12 242 LYS A CA 1
ATOM 1893 C C . LYS A 1 242 ? 13.105 -13.586 -30.630 1.00 51.12 242 LYS A C 1
ATOM 1895 O O . LYS A 1 242 ? 12.000 -13.284 -31.084 1.00 51.12 242 LYS A O 1
ATOM 1900 N N . PRO A 1 243 ? 14.193 -13.697 -31.421 1.00 46.16 243 PRO A N 1
ATOM 1901 C CA . PRO A 1 243 ? 14.025 -13.826 -32.861 1.00 46.16 243 PRO A CA 1
ATOM 1902 C C . PRO A 1 243 ? 13.089 -15.010 -33.094 1.00 46.16 243 PRO A C 1
ATOM 1904 O O . PRO A 1 243 ? 13.147 -15.988 -32.343 1.00 46.16 243 PRO A O 1
ATOM 1907 N N . ALA A 1 244 ? 12.200 -14.907 -34.081 1.00 43.19 244 ALA A N 1
ATOM 1908 C CA . ALA A 1 244 ? 11.362 -16.022 -34.490 1.00 43.19 244 ALA A CA 1
ATOM 1909 C C . ALA A 1 244 ? 12.284 -17.190 -34.865 1.00 43.19 244 ALA A C 1
ATOM 1911 O O . ALA A 1 244 ? 12.798 -17.261 -35.979 1.00 43.19 244 ALA A O 1
ATOM 1912 N N . SER A 1 245 ? 12.558 -18.085 -33.916 1.00 45.56 245 SER A N 1
ATOM 1913 C CA . SER A 1 245 ? 13.105 -19.390 -34.230 1.00 45.56 245 SER A CA 1
ATOM 1914 C C . SER A 1 245 ? 12.084 -20.015 -35.160 1.00 45.56 245 SER A C 1
ATOM 1916 O O . SER A 1 245 ? 10.918 -20.113 -34.776 1.00 45.56 245 SER A O 1
ATOM 1918 N N . GLN A 1 246 ? 12.509 -20.340 -36.381 1.00 43.22 246 GLN A N 1
ATOM 1919 C CA . GLN A 1 246 ? 11.713 -21.076 -37.352 1.00 43.22 246 GLN A CA 1
ATOM 1920 C C . GLN A 1 246 ? 11.056 -22.257 -36.642 1.00 43.22 246 GLN A C 1
ATOM 1922 O O . GLN A 1 246 ? 11.706 -23.258 -36.340 1.00 43.22 246 GLN A O 1
ATOM 1927 N N . ASP A 1 247 ? 9.768 -22.108 -36.353 1.00 38.97 247 ASP A N 1
ATOM 1928 C CA . ASP A 1 247 ? 8.928 -23.196 -35.897 1.00 38.97 247 ASP A CA 1
ATOM 1929 C C . ASP A 1 247 ? 8.696 -24.056 -37.141 1.00 38.97 247 ASP A C 1
ATOM 1931 O O . ASP A 1 247 ? 7.795 -23.829 -37.950 1.00 38.97 247 ASP A O 1
ATOM 1935 N N . SER A 1 248 ? 9.645 -24.962 -37.390 1.00 39.56 248 SER A N 1
ATOM 1936 C CA . SER A 1 248 ? 9.474 -26.026 -38.368 1.00 39.56 248 SER A CA 1
ATOM 1937 C C . SER A 1 248 ? 8.377 -26.927 -37.823 1.00 39.56 248 SER A C 1
ATOM 1939 O O . SER A 1 248 ? 8.570 -27.701 -36.888 1.00 39.56 248 SER A O 1
ATOM 1941 N N . GLY A 1 249 ? 7.183 -26.711 -38.368 1.00 46.16 249 GLY A N 1
ATOM 1942 C CA . GLY A 1 249 ? 5.953 -27.275 -37.859 1.00 46.16 249 GLY A CA 1
ATOM 1943 C C . GLY A 1 249 ? 6.035 -28.776 -37.615 1.00 46.16 249 GLY A C 1
ATOM 1944 O O . GLY A 1 249 ? 6.459 -29.554 -38.468 1.00 46.16 249 GLY A O 1
ATOM 1945 N N . LYS A 1 250 ? 5.491 -29.183 -36.474 1.00 36.50 250 LYS A N 1
ATOM 1946 C CA . LYS A 1 250 ? 4.738 -30.427 -36.382 1.00 36.50 250 LYS A CA 1
ATOM 1947 C C . LYS A 1 250 ? 3.423 -30.135 -35.686 1.00 36.50 250 LYS A C 1
ATOM 1949 O O . LYS A 1 250 ? 3.326 -30.103 -34.466 1.00 36.50 250 LYS A O 1
ATOM 1954 N N . VAL A 1 251 ? 2.408 -29.929 -36.518 1.00 43.53 251 VAL A N 1
ATOM 1955 C CA . VAL A 1 251 ? 1.017 -30.136 -36.135 1.00 43.53 251 VAL A CA 1
ATOM 1956 C C . VAL A 1 251 ? 0.873 -31.625 -35.826 1.00 43.53 251 VAL A C 1
ATOM 1958 O O . VAL A 1 251 ? 0.863 -32.461 -36.728 1.00 43.53 251 VAL A O 1
ATOM 1961 N N . HIS A 1 252 ? 0.779 -31.966 -34.548 1.00 37.06 252 HIS A N 1
ATOM 1962 C CA . HIS A 1 252 ? 0.055 -33.157 -34.131 1.00 37.06 252 HIS A CA 1
ATOM 1963 C C . HIS A 1 252 ? -1.172 -32.677 -33.380 1.00 37.06 252 HIS A C 1
ATOM 1965 O O . HIS A 1 252 ? -1.098 -32.247 -32.232 1.00 37.06 252 HIS A O 1
ATOM 1971 N N . GLY A 1 253 ? -2.284 -32.661 -34.114 1.00 39.22 253 GLY A N 1
ATOM 1972 C CA . GLY A 1 253 ? -3.591 -32.664 -33.494 1.00 39.22 253 GLY A CA 1
ATOM 1973 C C . GLY A 1 253 ? -3.828 -34.012 -32.835 1.00 39.22 253 GLY A C 1
ATOM 1974 O O . GLY A 1 253 ? -3.301 -35.021 -33.291 1.00 39.22 253 GLY A O 1
ATOM 1975 N N . GLU A 1 254 ? -4.631 -33.997 -31.788 1.00 35.25 254 GLU A N 1
ATOM 1976 C CA . GLU A 1 254 ? -5.744 -34.920 -31.626 1.00 35.25 254 GLU A CA 1
ATOM 1977 C C . GLU A 1 254 ? -6.674 -34.379 -30.537 1.00 35.25 254 GLU A C 1
ATOM 1979 O O . GLU A 1 254 ? -6.288 -33.527 -29.732 1.00 35.25 254 GLU A O 1
ATOM 1984 N N . LEU A 1 255 ? -7.927 -34.799 -30.681 1.00 37.91 255 LEU A N 1
ATOM 1985 C CA . LEU A 1 255 ? -9.155 -34.351 -30.029 1.00 37.91 255 LEU A CA 1
ATOM 1986 C C . LEU A 1 255 ? -9.189 -34.595 -28.517 1.00 37.91 255 LEU A C 1
ATOM 1988 O O . LEU A 1 255 ? -8.605 -35.603 -28.063 1.00 37.91 255 LEU A O 1
#

InterPro domains:
  IPR010795 Prenylcysteine lyase [PF07156] (1-242)
  IPR017046 Prenylcysteine oxidase 1 [PTHR15944] (2-252)
  IPR036188 FAD/NAD(P)-binding domain superfamily [SSF51905] (8-236)